Protein AF-A0A9E4E0C0-F1 (afdb_monomer)

Nearest PDB structures (foldseek):
  2ojh-assembly1_A  TM=7.662E-01  e=3.725E-06  Agrobacterium fabrum str. C58
  7mx5-assembly2_B  TM=8.226E-01  e=1.098E-05  Acinetobacter baumannii
  4hxg-assembly1_F  TM=8.098E-01  e=1.109E-02  Pyrococcus horikoshii OT3
  3dr2-assembly1_A  TM=6.577E-01  e=1.619E-02  Xanthomonas campestris pv. campestris
  2jid-assembly1_A  TM=6.252E-01  e=3.096E-02  Homo sapiens

pLDDT: mean 75.53, std 19.96, range [30.36, 97.62]

Radius of gyration: 28.24 Å; Cα contacts (8 Å, |Δi|>4): 334; chains: 1; bounding box: 49×89×44 Å

Sequence (198 aa):
ISGDHFNDRHPAWSPDGRRIAFVHARALGQPSIYTMNVNGENRVRLSDCHADARPTWSPDSSAIVYSDQTKDGGTRDLFVVDIETFLAAQEAPPTKPEPEPEPEPKPEPEPEPEPDPPQQPEPDPDPHQTPDEEDKKAGDGDPPQAPSADPPGIQEGIQRLTTSAQFDIHPDWSPDGSKLVFTKESAPLDAAVYVLDL

Structure (mmCIF, N/CA/C/O backbone):
data_AF-A0A9E4E0C0-F1
#
_entry.id   AF-A0A9E4E0C0-F1
#
loop_
_atom_site.group_PDB
_atom_site.id
_atom_site.type_symbol
_atom_site.label_atom_id
_atom_site.label_alt_id
_atom_site.label_comp_id
_atom_site.label_asym_id
_atom_site.label_entity_id
_atom_site.label_seq_id
_atom_site.pdbx_PDB_ins_code
_atom_site.Cartn_x
_atom_site.Cartn_y
_atom_site.Cartn_z
_atom_site.occupancy
_atom_site.B_iso_or_equiv
_atom_site.auth_seq_id
_atom_site.auth_comp_id
_atom_site.auth_asym_id
_atom_site.auth_atom_id
_atom_site.pdbx_PDB_model_num
ATOM 1 N N . ILE A 1 1 ? -28.611 9.587 -18.695 1.00 41.53 1 ILE A N 1
ATOM 2 C CA . ILE A 1 1 ? -27.296 8.967 -18.422 1.00 41.53 1 ILE A CA 1
ATOM 3 C C . ILE A 1 1 ? -26.253 10.022 -18.784 1.00 41.53 1 ILE A C 1
ATOM 5 O O . ILE A 1 1 ? -25.853 10.099 -19.935 1.00 41.53 1 ILE A O 1
ATOM 9 N N . SER A 1 2 ? -25.959 10.944 -17.865 1.00 43.44 2 SER A N 1
ATOM 10 C CA . SER A 1 2 ? -24.810 11.863 -17.945 1.00 43.44 2 SER A CA 1
ATOM 11 C C . SER A 1 2 ? -23.611 11.080 -17.398 1.00 43.44 2 SER A C 1
ATOM 13 O O . SER A 1 2 ? -23.745 10.435 -16.367 1.00 43.44 2 SER A O 1
ATOM 15 N N . GLY A 1 3 ? -22.487 10.928 -18.088 1.00 41.19 3 GLY A N 1
ATOM 16 C CA . GLY A 1 3 ? -21.662 11.982 -18.678 1.00 41.19 3 GLY A CA 1
ATOM 17 C C . GLY A 1 3 ? -20.302 12.051 -17.964 1.00 41.19 3 GLY A C 1
ATOM 18 O O . GLY A 1 3 ? -19.315 12.432 -18.581 1.00 41.19 3 GLY A O 1
ATOM 19 N N . ASP A 1 4 ? -20.233 11.551 -16.725 1.00 49.75 4 ASP A N 1
ATOM 20 C CA . ASP A 1 4 ? -19.013 11.494 -15.923 1.00 49.75 4 ASP A CA 1
ATOM 21 C C . ASP A 1 4 ? -18.563 10.032 -15.817 1.00 49.75 4 ASP A C 1
ATOM 23 O O . ASP A 1 4 ? -19.097 9.244 -15.034 1.00 49.75 4 ASP A O 1
ATOM 27 N N . HIS A 1 5 ? -17.620 9.619 -16.665 1.00 52.50 5 HIS A N 1
ATOM 28 C CA . HIS A 1 5 ? -17.066 8.266 -16.615 1.00 52.50 5 HIS A CA 1
ATOM 29 C C . HIS A 1 5 ? -16.105 8.148 -15.424 1.00 52.50 5 HIS A C 1
ATOM 31 O O . HIS A 1 5 ? -14.905 8.389 -15.554 1.00 52.50 5 HIS A O 1
ATOM 37 N N . PHE A 1 6 ? -16.631 7.796 -14.252 1.00 59.22 6 PHE A N 1
ATOM 38 C CA . PHE A 1 6 ? -15.806 7.303 -13.151 1.00 59.22 6 PHE A CA 1
ATOM 39 C C . PHE A 1 6 ? -15.273 5.918 -13.520 1.00 59.22 6 PHE A C 1
ATOM 41 O O . PHE A 1 6 ? -16.042 5.033 -13.897 1.00 59.22 6 PHE A O 1
ATOM 48 N N . ASN A 1 7 ? -13.955 5.743 -13.448 1.00 68.50 7 ASN A N 1
ATOM 49 C CA . ASN A 1 7 ? -13.301 4.475 -13.749 1.00 68.50 7 ASN A CA 1
ATOM 50 C C . ASN A 1 7 ? -12.761 3.864 -12.454 1.00 68.50 7 ASN A C 1
ATOM 52 O O . ASN A 1 7 ? -11.560 3.927 -12.174 1.00 68.50 7 ASN A O 1
ATOM 56 N N . ASP A 1 8 ? -13.683 3.317 -11.661 1.00 78.25 8 ASP A N 1
ATOM 57 C CA . ASP A 1 8 ? -13.369 2.588 -10.436 1.00 78.25 8 ASP A CA 1
ATOM 58 C C . ASP A 1 8 ? -12.873 1.185 -10.789 1.00 78.25 8 ASP A C 1
ATOM 60 O O . ASP A 1 8 ? -13.556 0.412 -11.465 1.00 78.25 8 ASP A O 1
ATOM 64 N N . ARG A 1 9 ? -11.649 0.861 -10.372 1.00 84.31 9 ARG A N 1
ATOM 65 C CA . ARG A 1 9 ? -10.949 -0.363 -10.782 1.00 84.31 9 ARG A CA 1
ATOM 66 C C . ARG A 1 9 ? -10.291 -1.048 -9.593 1.00 84.31 9 ARG A C 1
ATOM 68 O O . ARG A 1 9 ? -10.000 -0.428 -8.577 1.00 84.31 9 ARG A O 1
ATOM 75 N N . HIS A 1 10 ? -10.021 -2.341 -9.767 1.00 87.12 10 HIS A N 1
ATOM 76 C CA . HIS A 1 10 ? -9.250 -3.165 -8.830 1.00 87.12 10 HIS A CA 1
ATOM 77 C C . HIS A 1 10 ? -9.742 -3.116 -7.369 1.00 87.12 10 HIS A C 1
ATOM 79 O O . HIS A 1 10 ? -8.939 -2.833 -6.482 1.00 87.12 10 HIS A O 1
ATOM 85 N N . PRO A 1 11 ? -11.036 -3.380 -7.099 1.00 90.94 11 PRO A N 1
ATOM 86 C CA . PRO A 1 11 ? -11.509 -3.462 -5.726 1.00 90.94 11 PRO A CA 1
ATOM 87 C C . PRO A 1 11 ? -10.874 -4.656 -4.997 1.00 90.94 11 PRO A C 1
ATOM 89 O O . PRO A 1 11 ? -10.757 -5.744 -5.565 1.00 90.94 11 PRO A O 1
ATOM 92 N N . ALA A 1 12 ? -10.520 -4.457 -3.732 1.00 92.06 12 ALA A N 1
ATOM 93 C CA . ALA A 1 12 ? -9.979 -5.470 -2.836 1.00 92.06 12 ALA A CA 1
ATOM 94 C C . ALA A 1 12 ? -10.634 -5.359 -1.452 1.00 92.06 12 ALA A C 1
ATOM 96 O O . ALA A 1 12 ? -10.663 -4.281 -0.852 1.00 92.06 12 ALA A O 1
ATOM 97 N N . TRP A 1 13 ? -11.157 -6.476 -0.947 1.00 95.81 13 TRP A N 1
ATOM 98 C CA . TRP A 1 13 ? -11.696 -6.574 0.411 1.00 95.81 13 TRP A CA 1
ATOM 99 C C . TRP A 1 13 ? -10.562 -6.620 1.430 1.00 95.81 13 TRP A C 1
ATOM 101 O O . TRP A 1 13 ? -9.566 -7.307 1.197 1.00 95.81 13 TRP A O 1
ATOM 111 N N . SER A 1 14 ? -10.743 -5.951 2.568 1.00 97.00 14 SER A N 1
ATOM 112 C CA . SER A 1 14 ? -9.919 -6.226 3.742 1.00 97.00 14 SER A CA 1
ATOM 113 C C . SER A 1 14 ? -10.175 -7.660 4.237 1.00 97.00 14 SER A C 1
ATOM 115 O O . SER A 1 14 ? -11.314 -8.136 4.144 1.00 97.00 14 SER A O 1
A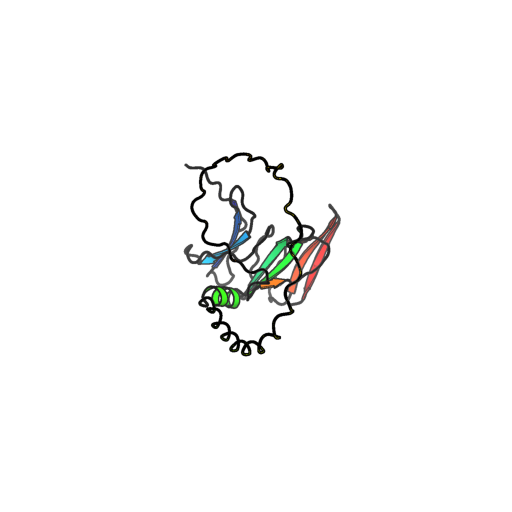TOM 117 N N . PRO A 1 15 ? -9.161 -8.374 4.759 1.00 97.62 15 PRO A N 1
ATOM 118 C CA . PRO A 1 15 ? -9.337 -9.735 5.276 1.00 97.62 15 PRO A CA 1
ATOM 119 C C . PRO A 1 15 ? -10.398 -9.867 6.378 1.00 97.62 15 PRO A C 1
ATOM 121 O O . PRO A 1 15 ? -11.084 -10.884 6.452 1.00 97.62 15 PRO A O 1
ATOM 124 N N . ASP A 1 16 ? -10.581 -8.830 7.197 1.00 97.31 16 ASP A N 1
ATOM 125 C CA . ASP A 1 16 ? -11.631 -8.754 8.218 1.00 97.31 16 ASP A CA 1
ATOM 126 C C . ASP A 1 16 ? -13.045 -8.497 7.654 1.00 97.31 16 ASP A C 1
ATOM 128 O O . ASP A 1 16 ? -14.031 -8.542 8.393 1.00 97.31 16 ASP A O 1
ATOM 132 N N . GLY A 1 17 ? -13.163 -8.223 6.351 1.00 97.00 17 GLY A N 1
ATOM 133 C CA . GLY A 1 17 ? -14.423 -7.963 5.665 1.00 97.00 17 GLY A CA 1
ATOM 134 C C . GLY A 1 17 ? -15.107 -6.659 6.074 1.00 97.00 17 GLY A C 1
ATOM 135 O O . GLY A 1 17 ? -16.326 -6.567 5.943 1.00 97.00 17 GLY A O 1
ATOM 136 N N . ARG A 1 18 ? -14.376 -5.664 6.598 1.00 96.56 18 ARG A N 1
ATOM 137 C CA . ARG A 1 18 ? -14.936 -4.378 7.065 1.00 96.56 18 ARG A CA 1
ATOM 138 C C . ARG A 1 18 ? -14.702 -3.206 6.118 1.00 96.56 18 ARG A C 1
ATOM 140 O O . ARG A 1 18 ? -15.421 -2.204 6.217 1.00 96.56 18 ARG A O 1
ATOM 147 N N . ARG A 1 19 ? -13.760 -3.316 5.184 1.00 96.38 19 ARG A N 1
ATOM 148 C CA . ARG A 1 19 ? -13.408 -2.247 4.246 1.00 96.38 19 ARG A CA 1
ATOM 149 C C . ARG A 1 19 ? -13.154 -2.771 2.838 1.00 96.38 19 ARG A C 1
ATOM 151 O O . ARG A 1 19 ? -12.914 -3.956 2.611 1.00 96.38 19 ARG A O 1
ATOM 158 N N . ILE A 1 20 ? -13.215 -1.849 1.884 1.00 94.94 20 ILE A N 1
ATOM 159 C CA . ILE A 1 20 ? -12.884 -2.073 0.479 1.00 94.94 20 ILE A CA 1
ATOM 160 C C . ILE A 1 20 ? -11.866 -1.017 0.067 1.00 94.94 20 ILE A C 1
ATOM 162 O O . ILE A 1 20 ? -12.135 0.175 0.202 1.00 94.94 20 ILE A O 1
ATOM 166 N N . ALA A 1 21 ? -10.734 -1.459 -0.472 1.00 92.94 21 ALA A N 1
ATOM 167 C CA . ALA A 1 21 ? -9.767 -0.611 -1.156 1.00 92.94 21 ALA A CA 1
ATOM 168 C C . ALA A 1 21 ? -10.014 -0.663 -2.664 1.00 92.94 21 ALA A C 1
ATOM 170 O O . ALA A 1 21 ? -10.383 -1.712 -3.188 1.00 92.94 21 ALA A O 1
ATOM 171 N N . PHE A 1 22 ? -9.831 0.445 -3.372 1.00 89.94 22 PHE A N 1
ATOM 172 C CA . PHE A 1 22 ? -10.027 0.502 -4.819 1.00 89.94 22 PHE A CA 1
ATOM 173 C C . PHE A 1 22 ? -9.260 1.669 -5.439 1.00 89.94 22 PHE A C 1
ATOM 175 O O . PHE A 1 22 ? -8.896 2.630 -4.764 1.00 89.94 22 PHE A O 1
ATOM 182 N N . VAL A 1 23 ? -9.039 1.592 -6.748 1.00 88.19 23 VAL A N 1
ATOM 183 C CA . VAL A 1 23 ? -8.517 2.707 -7.539 1.00 88.19 23 VAL A CA 1
ATOM 184 C C . VAL A 1 23 ? -9.698 3.531 -8.031 1.00 88.19 23 VAL A C 1
ATOM 186 O O . VAL A 1 23 ? -10.559 2.998 -8.729 1.00 88.19 23 VAL A O 1
ATOM 189 N N . HIS A 1 24 ? -9.722 4.823 -7.714 1.00 85.19 24 HIS A N 1
ATOM 190 C CA . HIS A 1 24 ? -10.688 5.773 -8.264 1.00 85.19 24 HIS A CA 1
ATOM 191 C C . HIS A 1 24 ? -10.000 6.664 -9.294 1.00 85.19 24 HIS A C 1
ATOM 193 O O . HIS A 1 24 ? -8.978 7.281 -8.992 1.00 85.19 24 HIS A O 1
ATOM 199 N N . ALA A 1 25 ? -10.585 6.784 -10.484 1.00 77.81 25 ALA A N 1
ATOM 200 C CA . ALA A 1 25 ? -10.137 7.729 -11.500 1.00 77.81 25 ALA A CA 1
ATOM 201 C C . ALA A 1 25 ? -11.311 8.573 -12.009 1.00 77.81 25 ALA A C 1
ATOM 203 O O . ALA A 1 25 ? -12.358 8.047 -12.399 1.00 77.81 25 ALA A O 1
ATOM 204 N N . ARG A 1 26 ? -11.117 9.895 -12.020 1.00 71.25 26 ARG A N 1
ATOM 205 C CA . ARG A 1 26 ? -12.027 10.853 -12.667 1.00 71.25 26 ARG A CA 1
ATOM 206 C C . ARG A 1 26 ? -11.621 11.026 -14.131 1.00 71.25 26 ARG A C 1
ATOM 208 O O . ARG A 1 26 ? -10.452 10.864 -14.455 1.00 71.25 26 ARG A O 1
ATOM 215 N N . ALA A 1 27 ? -12.556 11.426 -14.994 1.00 63.88 27 ALA A N 1
ATOM 216 C CA . ALA A 1 27 ? -12.335 11.535 -16.443 1.00 63.88 27 ALA A CA 1
ATOM 217 C C . ALA A 1 27 ? -11.100 12.371 -16.857 1.00 63.88 27 ALA A C 1
ATOM 219 O O . ALA A 1 27 ? -10.491 12.080 -17.880 1.00 63.88 27 ALA A O 1
ATOM 220 N N . LEU A 1 28 ? -10.722 13.377 -16.060 1.00 66.88 28 LEU A N 1
ATOM 221 C CA . LEU A 1 28 ? -9.527 14.215 -16.256 1.00 66.88 28 LEU A CA 1
ATOM 222 C C . LEU A 1 28 ? -8.607 14.231 -15.018 1.00 66.88 28 LEU A C 1
ATOM 224 O O . LEU A 1 28 ? -7.744 15.095 -14.898 1.00 66.88 28 LEU A O 1
ATOM 228 N N . GLY A 1 29 ? -8.827 13.320 -14.063 1.00 69.31 29 GLY A N 1
ATOM 229 C CA . GLY A 1 29 ? -8.092 13.270 -12.798 1.00 69.31 29 GLY A CA 1
ATOM 230 C C . GLY A 1 29 ? -7.071 12.139 -12.763 1.00 69.31 29 GLY A C 1
ATOM 231 O O . GLY A 1 29 ? -7.259 11.100 -13.396 1.00 69.31 29 GLY A O 1
ATOM 232 N N . GLN A 1 30 ? -6.012 12.326 -11.978 1.00 77.31 30 GLN A N 1
ATOM 233 C CA . GLN A 1 30 ? -5.043 11.265 -11.720 1.00 77.31 30 GLN A CA 1
ATOM 234 C C . GLN A 1 30 ? -5.711 10.137 -10.913 1.00 77.31 30 GLN A C 1
ATOM 236 O O . GLN A 1 30 ? -6.501 10.430 -10.007 1.00 77.31 30 GLN A O 1
ATOM 241 N N . PRO A 1 31 ? -5.450 8.858 -11.240 1.00 81.06 31 PRO A N 1
ATOM 242 C CA . PRO A 1 31 ? -5.948 7.749 -10.443 1.00 81.06 31 PRO A CA 1
ATOM 243 C C . PRO A 1 31 ? -5.331 7.803 -9.044 1.00 81.06 31 PRO A C 1
ATOM 245 O O . PRO A 1 31 ? -4.153 8.113 -8.891 1.00 81.06 31 PRO A O 1
ATOM 248 N N . SER A 1 32 ? -6.121 7.500 -8.019 1.00 86.88 32 SER A N 1
ATOM 249 C CA . SER A 1 32 ? -5.641 7.431 -6.636 1.00 86.88 32 SER A CA 1
ATOM 250 C C . SER A 1 32 ? -6.261 6.252 -5.903 1.00 86.88 32 SER A C 1
ATOM 252 O O . SER A 1 32 ? -7.341 5.777 -6.273 1.00 86.88 32 SER A O 1
ATOM 254 N N . ILE A 1 33 ? -5.585 5.791 -4.853 1.00 88.88 33 ILE A N 1
ATOM 255 C CA . ILE A 1 33 ? -6.109 4.759 -3.965 1.00 88.88 33 ILE A CA 1
ATOM 256 C C . ILE A 1 33 ? -7.150 5.380 -3.043 1.00 88.88 33 ILE A C 1
ATOM 258 O O . ILE A 1 33 ? -6.949 6.452 -2.471 1.00 88.88 33 ILE A O 1
ATOM 262 N N . TYR A 1 34 ? -8.273 4.691 -2.903 1.00 90.38 34 TYR A N 1
ATOM 263 C CA . TYR A 1 34 ? -9.325 5.005 -1.953 1.00 90.38 34 TYR A CA 1
ATOM 264 C C . TYR A 1 34 ? -9.629 3.788 -1.089 1.00 90.38 34 TYR A C 1
ATOM 266 O O . TYR A 1 34 ? -9.447 2.645 -1.512 1.00 90.38 34 TYR A O 1
ATOM 274 N N . THR A 1 35 ? -10.154 4.050 0.103 1.00 92.75 35 THR A N 1
ATOM 275 C CA . THR A 1 35 ? -10.788 3.046 0.959 1.00 92.75 35 THR A CA 1
ATOM 276 C C . THR A 1 35 ? -12.171 3.514 1.384 1.00 92.75 35 THR A C 1
ATOM 278 O O . THR A 1 35 ? -12.433 4.715 1.437 1.00 92.75 35 THR A O 1
ATOM 281 N N . MET A 1 36 ? -13.070 2.577 1.661 1.00 91.62 36 MET A N 1
ATOM 282 C CA . MET A 1 36 ? -14.402 2.842 2.205 1.00 91.62 36 MET A CA 1
ATOM 283 C C . MET A 1 36 ? -14.875 1.674 3.069 1.00 91.62 36 MET A C 1
ATOM 285 O O . MET A 1 36 ? -14.351 0.563 2.970 1.00 91.62 36 MET A O 1
ATOM 289 N N . ASN A 1 37 ? -15.891 1.909 3.893 1.00 93.44 37 ASN A N 1
ATOM 290 C CA . ASN A 1 37 ? -16.599 0.843 4.595 1.00 93.44 37 ASN A CA 1
ATOM 291 C C . ASN A 1 37 ? -17.350 -0.053 3.595 1.00 93.44 37 ASN A C 1
ATOM 293 O O . ASN A 1 37 ? -17.758 0.394 2.522 1.00 93.44 37 ASN A O 1
ATOM 297 N N . VAL A 1 38 ? -17.631 -1.304 3.968 1.00 93.31 38 VAL A N 1
ATOM 298 C CA . VAL A 1 38 ? -18.385 -2.245 3.105 1.00 93.31 38 VAL A CA 1
ATOM 299 C C . VAL A 1 38 ? -19.792 -1.787 2.732 1.00 93.31 38 VAL A C 1
ATOM 301 O O . VAL A 1 38 ? -20.347 -2.242 1.737 1.00 93.31 38 VAL A O 1
ATOM 304 N N . ASN A 1 39 ? -20.382 -0.899 3.532 1.00 90.00 39 ASN A N 1
ATOM 305 C CA . ASN A 1 39 ? -21.689 -0.304 3.265 1.00 90.00 39 ASN A CA 1
ATOM 306 C C . ASN A 1 39 ? -21.617 0.881 2.276 1.00 90.00 39 ASN A C 1
ATOM 308 O O . ASN A 1 39 ? -22.652 1.454 1.949 1.00 90.00 39 ASN A O 1
ATOM 312 N N . GLY A 1 40 ? -20.419 1.235 1.796 1.00 86.75 40 GLY A N 1
ATOM 313 C CA . GLY A 1 40 ? -20.168 2.344 0.874 1.00 86.75 40 GLY A CA 1
ATOM 314 C C . GLY A 1 40 ? -19.924 3.698 1.549 1.00 86.75 40 GLY A C 1
ATOM 315 O O . GLY A 1 40 ? -19.679 4.685 0.858 1.00 86.75 40 GLY A O 1
ATOM 316 N N . GLU A 1 41 ? -19.979 3.769 2.879 1.00 88.75 41 GLU A N 1
ATOM 317 C CA . GLU A 1 41 ? -19.744 4.999 3.639 1.00 88.75 41 GLU A CA 1
ATOM 318 C C . GLU A 1 41 ? -18.252 5.218 3.935 1.00 88.75 41 GLU A C 1
ATOM 320 O O . GLU A 1 41 ? -17.418 4.333 3.738 1.00 88.75 41 GLU A O 1
ATOM 325 N N . ASN A 1 42 ? -17.911 6.406 4.445 1.00 87.56 42 ASN A N 1
ATOM 326 C CA . ASN A 1 42 ? -16.553 6.780 4.864 1.00 87.56 42 ASN A CA 1
ATOM 327 C C . ASN A 1 42 ? -15.498 6.543 3.778 1.00 87.56 42 ASN A C 1
ATOM 329 O O . ASN A 1 42 ? -14.442 5.958 4.021 1.00 87.56 42 ASN A O 1
ATOM 333 N N . ARG A 1 43 ? -15.803 6.989 2.559 1.00 90.62 43 ARG A N 1
ATOM 334 C CA . ARG A 1 43 ? -14.858 6.955 1.448 1.00 90.62 43 ARG A CA 1
ATOM 335 C C . ARG A 1 43 ? -13.757 7.997 1.660 1.00 90.62 43 ARG A C 1
ATOM 337 O O . ARG A 1 43 ? -14.040 9.192 1.672 1.00 90.62 43 ARG A O 1
ATOM 344 N N . VAL A 1 44 ? -12.509 7.547 1.733 1.00 89.81 44 VAL A N 1
ATOM 345 C CA . VAL A 1 44 ? -11.326 8.386 1.978 1.00 89.81 44 VAL A CA 1
ATOM 346 C C . VAL A 1 44 ? -10.250 8.103 0.927 1.00 89.81 44 VAL A C 1
ATOM 348 O O . VAL A 1 44 ? -10.094 6.962 0.490 1.00 89.81 44 VAL A O 1
ATOM 351 N N . ARG A 1 45 ? -9.542 9.151 0.487 1.00 89.31 45 ARG A N 1
ATOM 352 C CA . ARG A 1 45 ? -8.389 9.065 -0.426 1.00 89.31 45 ARG A CA 1
ATOM 353 C C . ARG A 1 45 ? -7.131 8.740 0.383 1.00 89.31 45 ARG A C 1
ATOM 355 O O . ARG A 1 45 ? -6.907 9.388 1.395 1.00 89.31 45 ARG A O 1
ATOM 362 N N . LEU A 1 46 ? -6.346 7.765 -0.069 1.00 88.31 46 LEU A N 1
ATOM 363 C CA . LEU A 1 46 ? -5.134 7.274 0.601 1.00 88.31 46 LEU A CA 1
ATOM 364 C C . LEU A 1 46 ? -3.835 7.627 -0.139 1.00 88.31 46 LEU A C 1
ATOM 366 O O . LEU A 1 46 ? -2.757 7.383 0.382 1.00 88.31 46 LEU A O 1
ATOM 370 N N . SER A 1 47 ? -3.912 8.132 -1.373 1.00 83.50 47 SER A N 1
ATOM 371 C CA . SER A 1 47 ? -2.727 8.459 -2.173 1.00 83.50 47 SER A CA 1
ATOM 372 C C . SER A 1 47 ? -2.901 9.762 -2.944 1.00 83.50 47 SER A C 1
ATOM 374 O O . SER A 1 47 ? -4.014 10.100 -3.355 1.00 83.50 47 SER A O 1
ATOM 376 N N . ASP A 1 48 ? -1.792 10.463 -3.180 1.00 72.69 48 ASP A N 1
ATOM 377 C CA . ASP A 1 48 ? -1.792 11.791 -3.798 1.00 72.69 48 ASP A CA 1
ATOM 378 C C . ASP A 1 48 ? -1.532 11.772 -5.308 1.00 72.69 48 ASP A C 1
ATOM 380 O O . ASP A 1 48 ? -1.987 12.685 -6.004 1.00 72.69 48 ASP A O 1
ATOM 384 N N . CYS A 1 49 ? -0.849 10.748 -5.826 1.00 67.12 49 CYS A N 1
ATOM 385 C CA . CYS A 1 49 ? -0.339 10.712 -7.198 1.00 67.12 49 CYS A CA 1
ATOM 386 C C . CYS A 1 49 ? -0.846 9.461 -7.946 1.00 67.12 49 CYS A C 1
ATOM 388 O O . CYS A 1 49 ? -1.638 8.699 -7.393 1.00 67.12 49 CYS A O 1
ATOM 390 N N . HIS A 1 50 ? -0.439 9.299 -9.219 1.00 69.38 50 HIS A N 1
ATOM 391 C CA . HIS A 1 50 ? -0.802 8.232 -10.172 1.00 69.38 50 HIS A CA 1
ATOM 392 C C . HIS A 1 50 ? -0.648 6.789 -9.645 1.00 69.38 50 HIS A C 1
ATOM 394 O O . HIS A 1 50 ? 0.196 6.0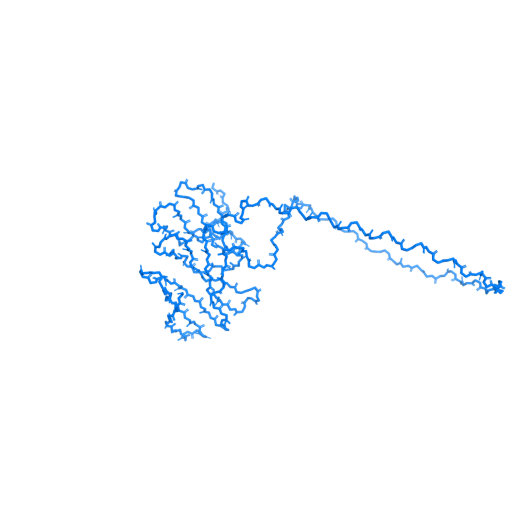08 -10.113 1.00 69.38 50 HIS A O 1
ATOM 400 N N . ALA A 1 51 ? -1.546 6.386 -8.755 1.00 62.16 51 ALA A N 1
ATOM 401 C CA . ALA A 1 51 ? -1.625 5.026 -8.275 1.00 62.16 51 ALA A CA 1
ATOM 402 C C . ALA A 1 51 ? -2.130 4.124 -9.406 1.00 62.16 51 ALA A C 1
ATOM 404 O O . ALA A 1 51 ? -3.257 4.258 -9.888 1.00 62.16 51 ALA A O 1
ATOM 405 N N . ASP A 1 52 ? -1.267 3.217 -9.852 1.00 63.62 52 ASP A N 1
ATOM 406 C CA . ASP A 1 52 ? -1.531 2.337 -11.001 1.00 63.62 52 ASP A CA 1
ATOM 407 C C . ASP A 1 52 ? -1.538 0.854 -10.609 1.00 63.62 52 ASP A C 1
ATOM 409 O O . ASP A 1 52 ? -1.835 -0.014 -11.427 1.00 63.62 52 ASP A O 1
ATOM 413 N N . ALA A 1 53 ? -1.255 0.536 -9.341 1.00 61.38 53 ALA A N 1
ATOM 414 C CA . ALA A 1 53 ? -1.302 -0.837 -8.857 1.00 61.38 53 ALA A CA 1
ATOM 415 C C . ALA A 1 53 ? -2.537 -1.119 -8.008 1.00 61.38 53 ALA A C 1
ATOM 417 O O . ALA A 1 53 ? -3.027 -0.288 -7.247 1.00 61.38 53 ALA A O 1
ATOM 418 N N . ARG A 1 54 ? -2.993 -2.364 -8.152 1.00 74.12 54 ARG A N 1
ATOM 419 C CA . ARG A 1 54 ? -3.977 -3.035 -7.308 1.00 74.12 54 ARG A CA 1
ATOM 420 C C . ARG A 1 54 ? -3.576 -2.842 -5.838 1.00 74.12 54 ARG A C 1
ATOM 422 O O . ARG A 1 54 ? -2.540 -3.387 -5.460 1.00 74.12 54 ARG A O 1
ATOM 429 N N . PRO A 1 55 ? -4.337 -2.083 -5.031 1.00 86.25 55 PRO A N 1
ATOM 430 C CA . PRO A 1 55 ? -4.072 -2.021 -3.605 1.00 86.25 55 PRO A CA 1
ATOM 431 C C . PRO A 1 55 ? -4.254 -3.419 -3.015 1.00 86.25 55 PRO A C 1
ATOM 433 O O . PRO A 1 55 ? -5.177 -4.149 -3.386 1.00 86.25 55 PRO A O 1
ATOM 436 N N . THR A 1 56 ? -3.364 -3.786 -2.108 1.00 93.81 56 THR A N 1
ATOM 437 C CA . THR A 1 56 ? -3.355 -5.097 -1.451 1.00 93.81 56 THR A CA 1
ATOM 438 C C . THR A 1 56 ? -3.290 -4.892 0.054 1.00 93.81 56 THR A C 1
ATOM 440 O O . THR A 1 56 ? -2.489 -4.110 0.571 1.00 93.81 56 THR A O 1
ATOM 443 N N . TRP A 1 57 ? -4.220 -5.548 0.739 1.00 97.25 57 TRP A N 1
ATOM 444 C CA . TRP A 1 57 ? -4.370 -5.471 2.181 1.00 97.25 57 TRP A CA 1
ATOM 445 C C . TRP A 1 57 ? -3.359 -6.375 2.870 1.00 97.25 57 TRP A C 1
ATOM 447 O O . TRP A 1 57 ? -3.138 -7.505 2.432 1.00 97.25 57 TRP A O 1
ATOM 457 N N . SER A 1 58 ? -2.812 -5.904 3.987 1.00 97.50 58 SER A N 1
ATOM 458 C CA . SER A 1 58 ? -2.078 -6.764 4.903 1.00 97.50 58 SER A CA 1
ATOM 459 C C . SER A 1 58 ? -3.007 -7.855 5.463 1.00 97.50 58 SER A C 1
ATOM 461 O O . SER A 1 58 ? -4.212 -7.618 5.616 1.00 97.50 58 SER A O 1
ATOM 463 N N . PRO A 1 59 ? -2.494 -9.058 5.789 1.00 97.62 59 PRO A N 1
ATOM 464 C CA . PRO A 1 59 ? -3.322 -10.171 6.269 1.00 97.62 59 PRO A CA 1
ATOM 465 C C . PRO A 1 59 ? -4.108 -9.878 7.554 1.00 97.62 59 PRO A C 1
ATOM 467 O O . PRO A 1 59 ? -5.167 -10.460 7.782 1.00 97.62 59 PRO A O 1
ATOM 470 N N . ASP A 1 60 ? -3.604 -8.970 8.387 1.00 97.50 60 ASP A N 1
ATOM 471 C CA . ASP A 1 60 ? -4.223 -8.509 9.632 1.00 97.50 60 ASP A CA 1
ATOM 472 C C . ASP A 1 60 ? -5.219 -7.348 9.434 1.00 97.50 60 ASP A C 1
ATOM 474 O O . ASP A 1 60 ? -5.837 -6.906 10.396 1.00 97.50 60 ASP A O 1
ATOM 478 N N . SER A 1 61 ? -5.434 -6.893 8.194 1.00 97.56 61 SER A N 1
ATOM 479 C CA . SER A 1 61 ? -6.322 -5.775 7.823 1.00 97.56 61 SER A CA 1
ATOM 480 C C . SER A 1 61 ? -5.908 -4.390 8.339 1.00 97.56 61 SER A C 1
ATOM 482 O O . SER A 1 61 ? -6.695 -3.450 8.214 1.00 97.56 61 SER A O 1
ATOM 484 N N . SER A 1 62 ? -4.702 -4.236 8.892 1.00 96.75 62 SER A N 1
ATOM 485 C CA . SER A 1 62 ? -4.230 -2.961 9.451 1.00 96.75 62 SER A CA 1
ATOM 486 C C . SER A 1 62 ? -3.676 -2.006 8.392 1.00 96.75 62 SER A C 1
ATOM 488 O O . SER A 1 62 ? -3.764 -0.791 8.560 1.00 96.75 62 SER A O 1
ATOM 490 N N . ALA A 1 63 ? -3.166 -2.530 7.275 1.00 96.94 63 ALA A N 1
ATOM 491 C CA . ALA A 1 63 ? -2.441 -1.749 6.288 1.00 96.94 63 ALA A CA 1
ATOM 492 C C . ALA A 1 63 ? -2.816 -2.078 4.837 1.00 96.94 63 ALA A C 1
ATOM 494 O O . ALA A 1 63 ? -3.330 -3.151 4.511 1.00 96.94 63 ALA A O 1
ATOM 495 N N . ILE A 1 64 ? -2.517 -1.142 3.937 1.00 95.38 64 ILE A N 1
ATOM 496 C CA . ILE A 1 64 ? -2.584 -1.338 2.486 1.00 95.38 64 ILE A CA 1
ATOM 497 C C . ILE A 1 64 ? -1.224 -1.005 1.890 1.00 95.38 64 ILE A C 1
ATOM 499 O O . ILE A 1 64 ? -0.682 0.061 2.165 1.00 95.38 64 ILE A O 1
ATOM 503 N N . VAL A 1 65 ? -0.710 -1.874 1.020 1.00 94.75 65 VAL A N 1
ATOM 504 C CA . VAL A 1 65 ? 0.448 -1.565 0.175 1.00 94.75 65 VAL A CA 1
ATOM 505 C C . VAL A 1 65 ? -0.010 -1.257 -1.251 1.00 94.75 65 VAL A C 1
ATOM 507 O O . VAL A 1 65 ? -0.963 -1.848 -1.768 1.00 94.75 65 VAL A O 1
ATOM 510 N N . TYR A 1 66 ? 0.641 -0.292 -1.887 1.00 92.00 66 TYR A N 1
ATOM 511 C CA . TYR A 1 66 ? 0.357 0.132 -3.254 1.00 92.00 66 TYR A CA 1
ATOM 512 C C . TYR A 1 66 ? 1.616 0.704 -3.908 1.00 92.00 66 TYR A C 1
ATOM 514 O O . TYR A 1 66 ? 2.566 1.074 -3.225 1.00 92.00 66 TYR A O 1
ATOM 522 N N . SER A 1 67 ? 1.630 0.777 -5.240 1.00 90.25 67 SER A N 1
ATOM 523 C CA . SER A 1 67 ? 2.656 1.534 -5.964 1.00 90.25 67 SER A CA 1
ATOM 524 C C . SER A 1 67 ? 2.107 2.893 -6.369 1.00 90.25 67 SER A C 1
ATOM 526 O O . SER A 1 67 ? 1.034 2.953 -6.985 1.00 90.25 67 SER A O 1
ATOM 528 N N . ASP A 1 68 ? 2.868 3.948 -6.122 1.00 87.50 68 ASP A N 1
ATOM 529 C CA . ASP A 1 68 ? 2.535 5.300 -6.557 1.00 87.50 68 ASP A CA 1
ATOM 530 C C . ASP A 1 68 ? 3.698 5.924 -7.332 1.00 87.50 68 ASP A C 1
ATOM 532 O O . ASP A 1 68 ? 4.864 5.569 -7.143 1.00 87.50 68 ASP A O 1
ATOM 536 N N . GLN A 1 69 ? 3.372 6.829 -8.248 1.00 84.56 69 GLN A N 1
ATOM 537 C CA . GLN A 1 69 ? 4.371 7.607 -8.960 1.00 84.56 69 GLN A CA 1
ATOM 538 C C . GLN A 1 69 ? 4.974 8.648 -8.015 1.00 84.56 69 GLN A C 1
ATOM 540 O O . GLN A 1 69 ? 4.265 9.336 -7.276 1.00 84.56 69 GLN A O 1
ATOM 545 N N . THR A 1 70 ? 6.292 8.800 -8.062 1.00 74.69 70 THR A N 1
ATOM 546 C CA . THR A 1 70 ? 6.969 9.865 -7.324 1.00 74.69 70 THR A CA 1
ATOM 547 C C . THR A 1 70 ? 6.566 11.245 -7.843 1.00 74.69 70 THR A C 1
ATOM 549 O O . THR A 1 70 ? 6.168 11.413 -8.996 1.00 74.69 70 THR A O 1
ATOM 552 N N . LYS A 1 71 ? 6.677 12.273 -6.990 1.00 71.81 71 LYS A N 1
ATOM 553 C CA . LYS A 1 71 ? 6.261 13.650 -7.327 1.00 71.81 71 LYS A CA 1
ATOM 554 C C . LYS A 1 71 ? 7.011 14.249 -8.525 1.00 71.81 71 LYS A C 1
ATOM 556 O O . LYS A 1 71 ? 6.479 15.130 -9.188 1.00 71.81 71 LYS A O 1
ATOM 561 N N . ASP A 1 72 ? 8.224 13.783 -8.803 1.00 74.12 72 ASP A N 1
ATOM 562 C CA . ASP A 1 72 ? 9.029 14.167 -9.968 1.00 74.12 72 ASP A CA 1
ATOM 563 C C . ASP A 1 72 ? 8.667 13.385 -11.247 1.00 74.12 72 ASP A C 1
ATOM 565 O O . ASP A 1 72 ? 9.218 13.653 -12.312 1.00 74.12 72 ASP A O 1
ATOM 569 N N . GLY A 1 73 ? 7.717 12.446 -11.170 1.00 70.44 73 GLY A N 1
ATOM 570 C CA . GLY A 1 73 ? 7.120 11.753 -12.313 1.00 70.44 73 GLY A CA 1
ATOM 571 C C . GLY A 1 73 ? 7.994 10.671 -12.954 1.00 70.44 73 GLY A C 1
ATOM 572 O O . GLY A 1 73 ? 7.531 9.982 -13.864 1.00 70.44 73 GLY A O 1
ATOM 573 N N . GLY A 1 74 ? 9.239 10.513 -12.501 1.00 76.00 74 GLY A N 1
ATOM 574 C CA . GLY A 1 74 ? 10.242 9.668 -13.150 1.00 76.00 74 GLY A CA 1
ATOM 575 C C . GLY A 1 74 ? 10.216 8.194 -12.749 1.00 76.00 74 GLY A C 1
ATOM 576 O O . GLY A 1 74 ? 10.699 7.364 -13.516 1.00 76.00 74 GLY A O 1
ATOM 577 N N . THR A 1 75 ? 9.670 7.856 -11.577 1.00 83.81 75 THR A N 1
ATOM 578 C CA . THR A 1 75 ? 9.752 6.502 -11.007 1.00 83.81 75 THR A CA 1
ATOM 579 C C . THR A 1 75 ? 8.434 6.077 -10.362 1.00 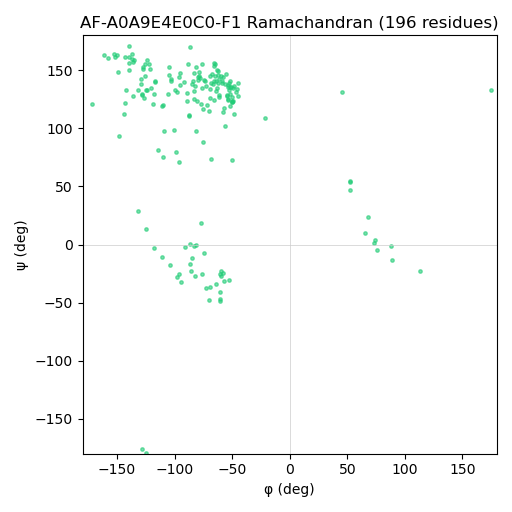83.81 75 THR A C 1
ATOM 581 O O . THR A 1 75 ? 7.496 6.872 -10.220 1.00 83.81 75 THR A O 1
ATOM 584 N N . ARG A 1 76 ? 8.341 4.796 -9.985 1.00 87.81 76 ARG A N 1
ATOM 585 C CA . ARG A 1 76 ? 7.262 4.284 -9.133 1.00 87.81 76 ARG A CA 1
ATOM 586 C C . ARG A 1 76 ? 7.859 3.591 -7.934 1.00 87.81 76 ARG A C 1
ATOM 588 O O . ARG A 1 76 ? 8.733 2.748 -8.093 1.00 87.81 7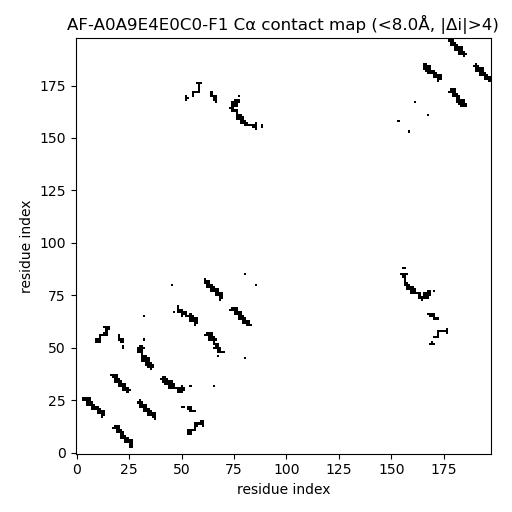6 ARG A O 1
ATOM 595 N N . ASP A 1 77 ? 7.323 3.910 -6.770 1.00 89.62 77 ASP A N 1
ATOM 596 C CA . ASP A 1 77 ? 7.743 3.304 -5.522 1.00 89.62 77 ASP A CA 1
ATOM 597 C C . ASP A 1 77 ? 6.576 2.676 -4.790 1.00 89.62 77 ASP A C 1
ATOM 599 O O . ASP A 1 77 ? 5.411 3.025 -5.002 1.00 89.62 77 ASP A O 1
ATOM 603 N N . LEU A 1 78 ? 6.915 1.751 -3.901 1.00 91.25 78 LEU A N 1
ATOM 604 C CA . LEU A 1 78 ? 5.966 1.139 -3.000 1.00 91.25 78 LEU A CA 1
ATOM 605 C C . LEU A 1 78 ? 5.733 2.041 -1.797 1.00 91.25 78 LEU A C 1
ATOM 607 O O . LEU A 1 78 ? 6.669 2.563 -1.187 1.00 91.25 78 LEU A O 1
ATOM 611 N N . PHE A 1 79 ? 4.469 2.160 -1.434 1.00 91.69 79 PHE A N 1
ATOM 612 C CA . PHE A 1 79 ? 4.003 2.842 -0.245 1.00 91.69 79 PHE A CA 1
ATOM 613 C C . PHE A 1 79 ? 3.137 1.883 0.553 1.00 91.69 79 PHE A C 1
ATOM 615 O O . PHE A 1 79 ? 2.407 1.071 -0.017 1.00 91.69 79 PHE A O 1
ATOM 622 N N . VAL A 1 80 ? 3.212 2.001 1.870 1.00 93.75 80 VAL A N 1
ATOM 623 C CA . VAL A 1 80 ? 2.288 1.361 2.797 1.00 93.75 80 VAL A CA 1
ATOM 624 C C . VAL A 1 80 ? 1.539 2.439 3.558 1.00 93.75 80 VAL A C 1
ATOM 626 O O . VAL A 1 80 ? 2.124 3.454 3.925 1.00 93.75 80 VAL A O 1
ATOM 629 N N . VAL A 1 81 ? 0.246 2.230 3.768 1.00 93.81 81 VAL A N 1
ATOM 630 C CA . VAL A 1 81 ? -0.575 3.066 4.638 1.00 93.81 81 VAL A CA 1
ATOM 631 C C . VAL A 1 81 ? -1.127 2.224 5.777 1.00 93.81 81 VAL A C 1
ATOM 633 O O . VAL A 1 81 ? -1.831 1.247 5.528 1.00 93.81 81 VAL A O 1
ATOM 636 N N . ASP A 1 82 ? -0.800 2.605 7.007 1.00 95.56 82 ASP A N 1
ATOM 637 C CA . ASP A 1 82 ? -1.455 2.134 8.223 1.00 95.56 82 ASP A CA 1
ATOM 638 C C . ASP A 1 82 ? -2.815 2.825 8.344 1.00 95.56 82 ASP A C 1
ATOM 640 O O . ASP A 1 82 ? -2.911 4.052 8.418 1.00 95.56 82 ASP A O 1
ATOM 644 N N . ILE A 1 83 ? -3.886 2.038 8.304 1.00 94.12 83 ILE A N 1
ATOM 645 C CA . ILE A 1 83 ? -5.245 2.555 8.158 1.00 94.12 83 ILE A CA 1
ATOM 646 C C . ILE A 1 83 ? -5.728 3.239 9.430 1.00 94.12 83 ILE A C 1
ATOM 648 O O . ILE A 1 83 ? -6.433 4.243 9.341 1.00 94.12 83 ILE A O 1
ATOM 652 N N . GLU A 1 84 ? -5.379 2.724 10.606 1.00 92.06 84 GLU A N 1
ATOM 653 C CA . GLU A 1 84 ? -5.828 3.323 11.863 1.00 92.06 84 GLU A CA 1
ATOM 654 C C . GLU A 1 84 ? -5.151 4.671 12.097 1.00 92.06 84 GLU A C 1
ATOM 656 O O . GLU A 1 84 ? -5.835 5.663 12.351 1.00 92.06 84 GLU A O 1
ATOM 661 N N . THR A 1 85 ? -3.830 4.725 11.926 1.00 92.00 85 THR A N 1
ATOM 662 C CA . THR A 1 85 ? -3.033 5.949 12.054 1.00 92.00 85 THR A CA 1
ATOM 663 C C . THR A 1 85 ? -3.490 6.994 11.046 1.00 92.00 85 THR A C 1
ATOM 665 O O . THR A 1 85 ? -3.737 8.142 11.412 1.00 92.00 85 THR A O 1
ATOM 668 N N . PHE A 1 86 ? -3.675 6.585 9.789 1.00 91.25 86 PHE A N 1
ATOM 669 C CA . PHE A 1 86 ? -4.113 7.484 8.730 1.00 91.25 86 PHE A CA 1
ATOM 670 C C . PHE A 1 86 ? -5.483 8.098 9.019 1.00 91.25 86 PHE A C 1
ATOM 672 O O . PHE A 1 86 ? -5.676 9.306 8.910 1.00 91.25 86 PHE A O 1
ATOM 679 N N . LEU A 1 87 ? -6.462 7.276 9.400 1.00 89.38 87 LEU A N 1
ATOM 680 C CA . LEU A 1 87 ? -7.808 7.773 9.669 1.00 89.38 87 LEU A CA 1
ATOM 681 C C . LEU A 1 87 ? -7.860 8.633 10.933 1.00 89.38 87 LEU A C 1
ATOM 683 O O . LEU A 1 87 ? -8.565 9.639 10.936 1.00 89.38 87 LEU A O 1
ATOM 687 N N . ALA A 1 88 ? -7.087 8.292 11.965 1.00 88.81 88 ALA A N 1
ATOM 688 C CA . ALA A 1 88 ? -6.966 9.118 13.162 1.00 88.81 88 ALA A CA 1
ATOM 689 C C . ALA A 1 88 ? -6.400 10.511 12.838 1.00 88.81 88 ALA A C 1
ATOM 691 O O . ALA A 1 88 ? -6.912 11.511 13.343 1.00 88.81 88 ALA A O 1
ATOM 692 N N . ALA A 1 89 ? -5.403 10.590 11.951 1.00 86.38 89 ALA A N 1
ATOM 693 C CA . ALA A 1 89 ? -4.841 11.859 11.493 1.00 86.38 89 ALA A CA 1
ATOM 694 C C . ALA A 1 89 ? -5.858 12.711 10.713 1.00 86.38 89 ALA A C 1
ATOM 696 O O . ALA A 1 89 ? -5.864 13.933 10.839 1.00 86.38 89 ALA A O 1
ATOM 697 N N . GLN A 1 90 ? -6.763 12.076 9.961 1.00 78.38 90 GLN A N 1
ATOM 698 C CA . GLN A 1 90 ? -7.823 12.767 9.213 1.00 78.38 90 GLN A CA 1
ATOM 699 C C . GLN A 1 90 ? -8.979 13.257 10.101 1.00 78.38 90 GLN A C 1
ATOM 701 O O . GLN A 1 90 ? -9.678 14.203 9.738 1.00 78.38 90 GLN A O 1
ATOM 706 N N . GLU A 1 91 ? -9.207 12.616 11.249 1.00 78.12 91 GLU A N 1
ATOM 707 C CA . GLU A 1 91 ? -10.216 13.027 12.235 1.00 78.12 91 GLU A CA 1
ATOM 708 C C . GLU A 1 91 ? -9.691 14.069 13.235 1.00 78.12 91 GLU A C 1
ATOM 710 O O . GLU A 1 91 ? -10.488 14.739 13.903 1.00 78.12 91 GLU A O 1
ATOM 715 N N . ALA A 1 92 ? -8.369 14.236 13.346 1.00 65.31 92 ALA A N 1
ATOM 716 C CA . ALA A 1 92 ? -7.779 15.241 14.214 1.00 65.31 92 ALA A CA 1
ATOM 717 C C . ALA A 1 92 ? -8.226 16.647 13.766 1.00 65.31 92 ALA A C 1
ATOM 719 O O . ALA A 1 92 ? -8.098 16.993 12.587 1.00 65.31 92 ALA A O 1
ATOM 720 N N . PRO A 1 93 ? -8.757 17.494 14.674 1.00 57.69 93 PRO A N 1
ATOM 721 C CA . PRO A 1 93 ? -9.041 18.877 14.322 1.00 57.69 93 PRO A CA 1
ATOM 722 C C . PRO A 1 93 ? -7.740 19.506 13.815 1.00 57.69 93 PRO A C 1
ATOM 724 O O . PRO A 1 93 ? -6.699 19.253 14.432 1.00 57.69 93 PRO A O 1
ATOM 727 N N . PRO A 1 94 ? -7.769 20.320 12.737 1.00 57.69 94 PRO A N 1
ATOM 728 C CA . PRO A 1 94 ? -6.571 21.015 12.298 1.00 57.69 94 PRO A CA 1
ATOM 729 C C . PRO A 1 94 ? -6.034 21.729 13.526 1.00 57.69 94 PRO A C 1
ATOM 731 O O . PRO A 1 94 ? -6.766 22.510 14.147 1.00 57.69 94 PRO A O 1
ATOM 734 N N . THR A 1 95 ? -4.810 21.399 13.941 1.00 52.38 95 THR A N 1
ATOM 735 C CA . THR A 1 95 ? -4.149 22.111 15.025 1.00 52.38 95 THR A CA 1
ATOM 736 C C . THR A 1 95 ? -4.143 23.558 14.584 1.00 52.38 95 THR A C 1
ATOM 738 O O . THR A 1 95 ? -3.401 23.927 13.672 1.00 52.38 95 THR A O 1
ATOM 741 N N . LYS A 1 96 ? -5.057 24.359 15.144 1.00 54.91 96 LYS A N 1
ATOM 742 C CA . LYS A 1 96 ? -5.065 25.797 14.925 1.00 54.91 96 LYS A CA 1
ATOM 743 C C . LYS A 1 96 ? -3.623 26.215 15.197 1.00 54.91 96 LYS A C 1
ATOM 745 O O . LYS A 1 96 ? -3.144 25.841 16.272 1.00 54.91 96 LYS A O 1
ATOM 750 N N . PRO A 1 97 ? -2.925 26.875 14.252 1.00 57.59 97 PRO A N 1
ATOM 751 C CA . PRO A 1 97 ? -1.581 27.342 14.531 1.00 57.59 97 PRO A CA 1
ATOM 752 C C . PRO A 1 97 ? -1.673 28.085 15.856 1.00 57.59 97 PRO A C 1
ATOM 754 O O . PRO A 1 97 ? -2.553 28.940 16.031 1.00 57.59 97 PRO A O 1
ATOM 757 N N . GLU A 1 98 ? -0.877 27.638 16.827 1.00 62.16 98 GLU A N 1
ATOM 758 C CA . GLU A 1 98 ? -0.700 28.363 18.075 1.00 62.16 98 GLU A CA 1
ATOM 759 C C . GLU A 1 98 ? -0.494 29.828 17.675 1.00 62.16 98 GLU A C 1
ATOM 761 O O . GLU A 1 98 ? 0.253 30.063 16.717 1.00 62.16 98 GLU A O 1
ATOM 766 N N . PRO A 1 99 ? -1.248 30.791 18.246 1.00 64.75 99 PRO A N 1
ATOM 767 C CA . PRO A 1 99 ? -1.072 32.184 17.861 1.00 64.75 99 PRO A CA 1
ATOM 768 C C . PRO A 1 99 ? 0.423 32.476 17.941 1.00 64.75 99 PRO A C 1
ATOM 770 O O . PRO A 1 99 ? 1.028 32.191 18.976 1.00 64.75 99 PRO A O 1
ATOM 773 N N . GLU A 1 100 ? 1.010 32.939 16.829 1.00 70.44 100 GLU A N 1
ATOM 774 C CA . GLU A 1 100 ? 2.420 33.322 16.809 1.00 70.44 100 GLU A CA 1
ATOM 775 C C . GLU A 1 100 ? 2.678 34.167 18.062 1.00 70.44 100 GLU A C 1
ATOM 777 O O . GLU A 1 100 ? 1.834 35.021 18.375 1.00 70.44 100 GLU A O 1
ATOM 782 N N . PRO A 1 101 ? 3.761 33.910 18.824 1.00 67.44 101 PRO A N 1
ATOM 783 C CA . PRO A 1 101 ? 4.084 34.768 19.952 1.00 67.44 101 PRO A CA 1
ATOM 784 C C . PRO A 1 101 ? 4.065 36.204 19.435 1.00 67.44 101 PRO A C 1
ATOM 786 O O . PRO A 1 101 ? 4.669 36.477 18.393 1.00 67.44 101 PRO A O 1
ATOM 789 N N . GLU A 1 102 ? 3.306 37.084 20.102 1.00 74.75 102 GLU A N 1
ATOM 790 C CA . GLU A 1 102 ? 3.243 38.492 19.707 1.00 74.75 102 GLU A CA 1
ATOM 791 C C . GLU A 1 102 ? 4.680 38.972 19.471 1.00 74.75 102 GLU A C 1
ATOM 793 O O . GLU A 1 102 ? 5.547 38.669 20.303 1.00 74.75 102 GLU A O 1
ATOM 798 N N . PRO A 1 103 ? 4.969 39.644 18.339 1.00 69.75 103 PRO A N 1
ATOM 799 C CA . PRO A 1 103 ? 6.311 40.146 18.102 1.00 69.75 103 PRO A CA 1
ATOM 800 C C . PRO A 1 103 ? 6.713 40.955 19.330 1.00 69.75 103 PRO A C 1
ATOM 802 O O . PRO A 1 103 ? 5.927 41.793 19.786 1.00 69.75 103 PRO A O 1
ATOM 805 N N . GLU A 1 104 ? 7.899 40.672 19.883 1.00 75.69 104 GLU A N 1
ATOM 806 C CA . GLU A 1 104 ? 8.425 41.437 21.013 1.00 75.69 104 GLU A CA 1
ATOM 807 C C . GLU A 1 104 ? 8.218 42.932 20.732 1.00 75.69 104 GLU A C 1
ATOM 809 O O . GLU A 1 104 ? 8.378 43.356 19.575 1.00 75.69 104 GLU A O 1
ATOM 814 N N . PRO A 1 105 ? 7.815 43.736 21.736 1.00 73.38 105 PRO A N 1
ATOM 815 C CA . PRO A 1 105 ? 7.629 45.162 21.528 1.00 73.38 105 PRO A CA 1
ATOM 816 C C . PRO A 1 105 ? 8.889 45.700 20.860 1.00 73.38 105 PRO A C 1
ATOM 818 O O . PRO A 1 105 ? 9.995 45.502 21.370 1.00 73.38 105 PRO A O 1
ATOM 821 N N . LYS A 1 106 ? 8.722 46.314 19.680 1.00 73.88 106 LYS A N 1
ATOM 822 C CA . LYS A 1 106 ? 9.848 46.890 18.943 1.00 73.88 106 LYS A CA 1
ATOM 823 C C . LYS A 1 106 ? 10.657 47.748 19.921 1.00 73.88 106 LYS A C 1
ATOM 825 O O . LYS A 1 106 ? 10.028 48.503 20.671 1.00 73.88 106 LYS A O 1
ATOM 830 N N . PRO A 1 107 ? 12.000 47.652 19.927 1.00 74.94 107 PRO A N 1
ATOM 831 C CA . PRO A 1 107 ? 12.805 48.576 20.710 1.00 74.94 107 PRO A CA 1
ATOM 832 C C . PRO A 1 107 ? 12.361 50.000 20.365 1.00 74.94 107 PRO A C 1
ATOM 834 O O . PRO A 1 107 ? 12.092 50.292 19.193 1.00 74.94 107 PRO A O 1
ATOM 837 N N . GLU A 1 108 ? 12.203 50.845 21.388 1.00 78.06 108 GLU A N 1
ATOM 838 C CA . GLU A 1 108 ? 11.888 52.258 21.178 1.00 78.06 108 GLU A CA 1
ATOM 839 C C . GLU A 1 108 ? 12.857 52.822 20.129 1.00 78.06 108 GLU A C 1
ATOM 841 O O . GLU A 1 108 ? 14.044 52.479 20.165 1.00 78.06 108 GLU A O 1
ATOM 846 N N . PRO A 1 109 ? 12.370 53.623 19.163 1.00 73.00 109 PRO A N 1
ATOM 847 C CA . PRO A 1 109 ? 13.250 54.213 18.169 1.00 73.00 109 PRO A CA 1
ATOM 848 C C . PRO A 1 109 ? 14.360 54.976 18.893 1.00 73.00 109 PRO A C 1
ATOM 850 O O . PRO A 1 109 ? 14.081 55.784 19.783 1.00 73.00 109 PRO A O 1
ATOM 853 N N . GLU A 1 110 ? 15.615 54.697 18.530 1.00 76.12 110 GLU A N 1
ATOM 854 C CA . GLU A 1 110 ? 16.741 55.516 18.973 1.00 76.12 110 GLU A CA 1
ATOM 855 C C . GLU A 1 110 ? 16.427 56.987 18.653 1.00 76.12 110 GLU A C 1
ATOM 857 O O . GLU A 1 110 ? 15.818 57.260 17.611 1.00 76.12 110 GLU A O 1
ATOM 862 N N . PRO A 1 111 ? 16.779 57.940 19.537 1.00 73.88 111 PRO A N 1
ATOM 863 C CA . PRO A 1 111 ? 16.534 59.348 19.265 1.00 73.88 111 PRO A CA 1
ATOM 864 C C . PRO A 1 111 ? 17.160 59.716 17.918 1.00 73.88 111 PRO A C 1
ATOM 866 O O . PRO A 1 111 ? 18.334 59.424 17.681 1.00 73.88 111 PRO A O 1
ATOM 869 N N . GLU A 1 112 ? 16.360 60.322 17.038 1.00 76.81 112 GLU A N 1
ATOM 870 C CA . GLU A 1 112 ? 16.821 60.728 15.712 1.00 76.81 112 GLU A CA 1
ATOM 871 C C . GLU A 1 112 ? 18.079 61.606 15.843 1.00 76.81 112 GLU A C 1
ATOM 873 O O . GLU A 1 112 ? 18.118 62.493 16.707 1.00 76.81 112 GLU A O 1
ATOM 878 N N . PRO A 1 113 ? 19.119 61.381 15.017 1.00 73.12 113 PRO A N 1
ATOM 879 C CA . PRO A 1 113 ? 20.249 62.296 14.958 1.00 73.12 113 PRO A CA 1
ATOM 880 C C . PRO A 1 113 ? 19.752 63.691 14.554 1.00 73.12 113 PRO A C 1
ATOM 882 O O . PRO A 1 113 ? 18.858 63.815 13.715 1.00 73.12 113 PRO A O 1
ATOM 885 N N . GLU A 1 114 ? 20.317 64.740 15.161 1.00 76.50 114 GLU A N 1
ATOM 886 C CA . GLU A 1 114 ? 19.952 66.123 14.831 1.00 76.50 114 GLU A CA 1
ATOM 887 C C . GLU A 1 114 ? 20.064 66.367 13.313 1.00 76.50 114 GLU A C 1
ATOM 889 O O . GLU A 1 114 ? 21.010 65.880 12.687 1.00 76.50 114 GLU A O 1
ATOM 894 N N . PRO A 1 115 ? 19.112 67.099 12.702 1.00 75.88 115 PRO A N 1
ATOM 895 C CA . PRO A 1 115 ? 19.091 67.291 11.260 1.00 75.88 115 PRO A CA 1
ATOM 896 C C . PRO A 1 115 ? 20.337 68.042 10.781 1.00 75.88 115 PRO A C 1
ATOM 898 O O . PRO A 1 115 ? 20.709 69.079 11.338 1.00 75.88 115 PRO A O 1
ATOM 901 N N . ASP A 1 116 ? 20.934 67.542 9.698 1.00 71.38 116 ASP A N 1
ATOM 902 C CA . ASP A 1 116 ? 22.009 68.230 8.990 1.00 71.38 116 ASP A CA 1
ATOM 903 C C . ASP A 1 116 ? 21.542 69.617 8.506 1.00 71.38 116 ASP A C 1
ATOM 905 O O . ASP A 1 116 ? 20.385 69.791 8.100 1.00 71.38 116 ASP A O 1
ATOM 909 N N . PRO A 1 117 ? 22.424 70.633 8.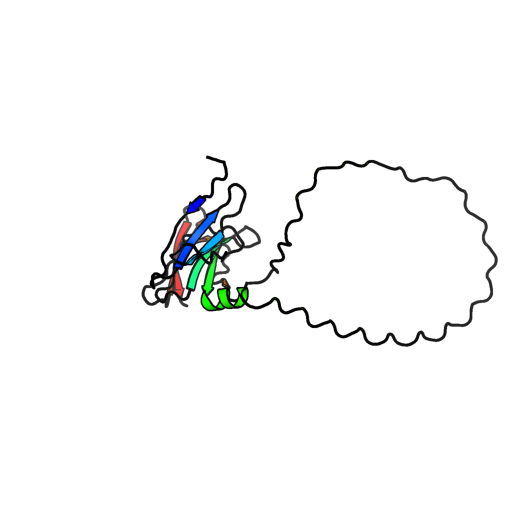514 1.00 68.56 117 PRO A N 1
ATOM 910 C CA . PRO A 1 117 ? 22.074 71.961 8.031 1.00 68.56 117 PRO A CA 1
ATOM 911 C C . PRO A 1 117 ? 21.640 71.919 6.552 1.00 68.56 117 PRO A C 1
ATOM 913 O O . PRO A 1 117 ? 22.191 71.146 5.764 1.00 68.56 117 PRO A O 1
ATOM 916 N N . PRO A 1 118 ? 20.667 72.759 6.147 1.00 68.31 118 PRO A N 1
ATOM 917 C CA . PRO A 1 118 ? 20.032 72.661 4.838 1.00 68.31 118 PRO A CA 1
ATOM 918 C C . PRO A 1 118 ? 21.034 72.852 3.695 1.00 68.31 118 PRO A C 1
ATOM 920 O O . PRO A 1 118 ? 21.733 73.867 3.623 1.00 68.31 118 PRO A O 1
ATOM 923 N N . GLN A 1 119 ? 21.059 71.889 2.772 1.00 61.12 119 GLN A N 1
ATOM 924 C CA . GLN A 1 119 ? 21.756 72.009 1.492 1.00 61.12 119 GLN A CA 1
ATOM 925 C C . GLN A 1 119 ? 20.915 72.842 0.509 1.00 61.12 119 GLN A C 1
ATOM 927 O O . GLN A 1 119 ? 19.684 72.822 0.549 1.00 61.12 119 GLN A O 1
ATOM 932 N N . GLN A 1 120 ? 21.579 73.630 -0.343 1.00 56.75 120 GLN A N 1
ATOM 933 C CA . GLN A 1 120 ? 20.921 74.537 -1.292 1.00 56.75 120 GLN A CA 1
ATOM 934 C C . GLN A 1 120 ? 20.158 73.763 -2.388 1.00 56.75 120 GLN A C 1
ATOM 936 O O . GLN A 1 120 ? 20.619 72.700 -2.793 1.00 56.75 120 GLN A O 1
ATOM 941 N N . PRO A 1 121 ? 19.023 74.288 -2.893 1.00 57.53 121 PRO A N 1
ATOM 942 C CA . PRO A 1 121 ? 18.182 73.572 -3.851 1.00 57.53 121 PRO A CA 1
ATOM 943 C C . PRO A 1 121 ? 18.845 73.422 -5.230 1.00 57.53 121 PRO A C 1
ATOM 945 O O . PRO A 1 121 ? 19.357 74.393 -5.793 1.00 57.53 121 PRO A O 1
ATOM 948 N N . GLU A 1 122 ? 18.786 72.206 -5.776 1.00 54.53 122 GLU A N 1
ATOM 949 C CA . GLU A 1 122 ? 19.088 71.891 -7.178 1.00 54.53 122 GLU A CA 1
ATOM 950 C C . GLU A 1 122 ? 17.874 72.203 -8.089 1.00 54.53 122 GLU A C 1
ATOM 952 O O . GLU A 1 122 ? 16.740 72.200 -7.606 1.00 54.53 122 GLU A O 1
ATOM 957 N N . PRO A 1 123 ? 18.074 72.513 -9.388 1.00 46.78 123 PRO A N 1
ATOM 958 C CA . PRO A 1 123 ? 16.995 72.905 -10.306 1.00 46.78 123 PRO A CA 1
ATOM 959 C C . PRO A 1 123 ? 16.154 71.726 -10.847 1.00 46.78 123 PRO A C 1
ATOM 961 O O . PRO A 1 123 ? 16.672 70.635 -11.077 1.00 46.78 123 PRO A O 1
ATOM 964 N N . ASP A 1 124 ? 14.864 71.993 -11.098 1.00 53.38 124 ASP A N 1
ATOM 965 C CA . ASP A 1 124 ? 13.823 71.024 -11.492 1.00 53.38 124 ASP A CA 1
ATOM 966 C C . ASP A 1 124 ? 14.077 70.291 -12.834 1.00 53.38 124 ASP A C 1
ATOM 968 O O . ASP A 1 124 ? 14.499 70.923 -13.810 1.00 53.38 124 ASP A O 1
ATOM 972 N N . PRO A 1 125 ? 13.738 68.987 -12.944 1.00 49.25 125 PRO A N 1
ATOM 973 C CA . PRO A 1 125 ? 13.740 68.257 -14.214 1.00 49.25 125 PRO A CA 1
ATOM 974 C C . PRO A 1 125 ? 12.453 68.429 -15.065 1.00 49.25 125 PRO A C 1
ATOM 976 O O . PRO A 1 125 ? 11.344 68.569 -14.554 1.00 49.25 125 PRO A O 1
ATOM 979 N N . ASP A 1 126 ? 12.649 68.383 -16.391 1.00 45.16 126 ASP A N 1
ATOM 980 C CA . ASP A 1 126 ? 11.721 68.602 -17.528 1.00 45.16 126 ASP A CA 1
ATOM 981 C C . ASP A 1 126 ? 10.626 67.504 -17.681 1.00 45.16 126 ASP A C 1
ATOM 983 O O . ASP A 1 126 ? 10.940 66.316 -17.531 1.00 45.16 126 ASP A O 1
ATOM 987 N N . PRO A 1 127 ? 9.348 67.835 -17.995 1.00 48.03 127 PRO A N 1
ATOM 988 C CA . PRO A 1 127 ? 8.239 66.892 -17.917 1.00 48.03 127 PRO A CA 1
ATOM 989 C C . PRO A 1 127 ? 7.879 66.279 -19.278 1.00 48.03 127 PRO A C 1
ATOM 991 O O . PRO A 1 127 ? 6.871 66.645 -19.870 1.00 48.03 127 PRO A O 1
ATOM 994 N N . HIS A 1 128 ? 8.624 65.281 -19.759 1.00 47.34 128 HIS A N 1
ATOM 995 C CA . HIS A 1 128 ? 8.147 64.442 -20.869 1.00 47.34 128 HIS A CA 1
ATOM 996 C C . HIS A 1 128 ? 8.667 63.001 -20.798 1.00 47.34 128 HIS A C 1
ATOM 998 O O . HIS A 1 128 ? 9.723 62.691 -21.347 1.00 47.34 128 HIS A O 1
ATOM 1004 N N . GLN A 1 129 ? 7.875 62.112 -20.178 1.00 40.66 129 GLN A N 1
ATOM 1005 C CA . GLN A 1 129 ? 7.664 60.721 -20.615 1.00 40.66 129 GLN A CA 1
ATOM 1006 C C . GLN A 1 129 ? 6.543 60.045 -19.800 1.00 40.66 129 GLN A C 1
ATOM 1008 O O . GLN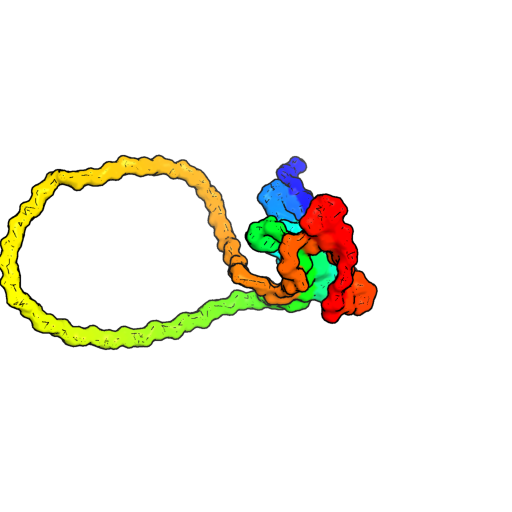 A 1 129 ? 6.602 59.959 -18.577 1.00 40.66 129 GLN A O 1
ATOM 1013 N N . THR A 1 130 ? 5.505 59.589 -20.500 1.00 38.75 130 THR A N 1
ATOM 1014 C CA . THR A 1 130 ? 4.369 58.788 -20.009 1.00 38.75 130 THR A CA 1
ATOM 1015 C C . THR A 1 130 ? 4.630 57.293 -20.245 1.00 38.75 130 THR A C 1
ATOM 1017 O O . THR A 1 130 ? 5.218 56.975 -21.278 1.00 38.75 130 THR A O 1
ATOM 1020 N N . PRO A 1 131 ? 4.159 56.363 -19.391 1.00 44.91 131 PRO A N 1
ATOM 1021 C CA . PRO A 1 131 ? 4.018 54.953 -19.756 1.00 44.91 131 PRO A CA 1
ATOM 1022 C C . PRO A 1 131 ? 2.614 54.641 -20.311 1.00 44.91 131 PRO A C 1
ATOM 1024 O O . PRO A 1 131 ? 1.617 55.138 -19.787 1.00 44.91 131 PRO A O 1
ATOM 1027 N N . ASP A 1 132 ? 2.569 53.811 -21.357 1.00 38.56 132 ASP A N 1
ATOM 1028 C CA . ASP A 1 132 ? 1.371 53.314 -22.049 1.00 38.56 132 ASP A CA 1
ATOM 1029 C C . ASP A 1 132 ? 0.527 52.327 -21.208 1.00 38.56 132 ASP A C 1
ATOM 1031 O O . ASP A 1 132 ? 1.055 51.507 -20.453 1.00 38.56 132 ASP A O 1
ATOM 1035 N N . GLU A 1 133 ? -0.799 52.402 -21.382 1.00 44.34 133 GLU A N 1
ATOM 1036 C CA . GLU A 1 133 ? -1.815 51.443 -20.919 1.00 44.34 133 GLU A CA 1
ATOM 1037 C C . GLU A 1 133 ? -1.980 50.298 -21.937 1.00 44.34 133 GLU A C 1
ATOM 1039 O O . GLU A 1 133 ? -2.115 50.572 -23.128 1.00 44.34 133 GLU A O 1
ATOM 1044 N N . GLU A 1 134 ? -2.110 49.037 -21.495 1.00 38.50 134 GLU A N 1
ATOM 1045 C CA . GLU A 1 134 ? -2.753 48.007 -22.328 1.00 38.50 134 GLU A CA 1
ATOM 1046 C C . GLU A 1 134 ? -3.592 46.994 -21.518 1.00 38.50 134 GLU A C 1
ATOM 1048 O O . GLU A 1 134 ? -3.110 46.214 -20.699 1.00 38.50 134 GLU A O 1
ATOM 1053 N N . ASP A 1 135 ? -4.892 47.124 -21.772 1.00 43.25 135 ASP A N 1
ATOM 1054 C CA . ASP A 1 135 ? -6.018 46.196 -21.861 1.00 43.25 135 ASP A CA 1
ATOM 1055 C C . ASP A 1 135 ? -6.344 45.053 -20.880 1.00 43.25 135 ASP A C 1
ATOM 1057 O O . ASP A 1 135 ? -5.612 44.111 -20.580 1.00 43.25 135 ASP A O 1
ATOM 1061 N N . LYS A 1 136 ? -7.635 45.102 -20.525 1.00 39.94 136 LYS A N 1
ATOM 1062 C CA . LYS A 1 136 ? -8.453 44.121 -19.816 1.00 39.94 136 LYS A CA 1
ATOM 1063 C C . LYS A 1 136 ? -8.873 42.984 -20.749 1.00 39.94 136 LYS A C 1
ATOM 1065 O O . LYS A 1 136 ? -9.379 43.231 -21.843 1.00 39.94 136 LYS A O 1
ATOM 1070 N N . LYS A 1 137 ? -8.926 41.755 -20.226 1.00 37.44 137 LYS A N 1
ATOM 1071 C CA . LYS A 1 137 ? -9.965 40.803 -20.645 1.00 37.44 137 LYS A CA 1
ATOM 1072 C C . LYS A 1 137 ? -10.459 39.948 -19.481 1.00 37.44 137 LYS A C 1
ATOM 1074 O O . LYS A 1 137 ? -9.690 39.249 -18.833 1.00 37.44 137 LYS A O 1
ATOM 1079 N N . ALA A 1 138 ? -11.764 40.044 -19.246 1.00 36.44 138 ALA A N 1
ATOM 1080 C CA . ALA A 1 138 ? -12.533 39.205 -18.342 1.00 36.44 138 ALA A CA 1
ATOM 1081 C C . ALA A 1 138 ? -12.724 37.801 -18.944 1.00 36.44 138 ALA A C 1
ATOM 1083 O O . ALA A 1 138 ? -12.964 37.669 -20.147 1.00 36.44 138 ALA A O 1
ATOM 1084 N N . GLY A 1 139 ? -12.638 36.779 -18.096 1.00 36.03 139 GLY A N 1
ATOM 1085 C CA . GLY A 1 139 ? -13.008 35.397 -18.382 1.00 36.03 139 GLY A CA 1
ATOM 1086 C C . GLY A 1 139 ? -13.653 34.807 -17.132 1.00 36.03 139 GLY A C 1
ATOM 1087 O O . GLY A 1 139 ? -13.171 35.044 -16.027 1.00 36.03 139 GLY A O 1
ATOM 1088 N N . ASP A 1 140 ? -14.788 34.148 -17.334 1.00 36.84 140 ASP A N 1
ATOM 1089 C CA . ASP A 1 140 ? -15.786 33.768 -16.339 1.00 36.84 140 ASP A CA 1
ATOM 1090 C C . ASP A 1 140 ? -15.240 32.984 -15.137 1.00 36.84 140 ASP A C 1
ATOM 1092 O O . ASP A 1 140 ? -14.412 32.084 -15.268 1.00 36.84 140 ASP A O 1
ATOM 1096 N N . GLY A 1 141 ? -15.731 33.354 -13.952 1.00 30.36 141 GLY A N 1
ATOM 1097 C CA . GLY A 1 141 ? -15.332 32.775 -12.678 1.00 30.36 141 GLY A CA 1
ATOM 1098 C C . GLY A 1 141 ? -15.733 31.309 -12.542 1.00 30.36 141 GLY A C 1
ATOM 1099 O O . GLY A 1 141 ? -16.911 30.962 -12.619 1.00 30.36 141 GLY A O 1
ATOM 1100 N N . ASP A 1 142 ? -14.738 30.472 -12.266 1.00 36.38 142 ASP A N 1
ATOM 1101 C CA . ASP A 1 142 ? -14.929 29.193 -11.587 1.00 36.38 142 ASP A CA 1
ATOM 1102 C C . ASP A 1 142 ? -15.443 29.502 -10.161 1.00 36.38 142 ASP A C 1
ATOM 1104 O O . ASP A 1 142 ? -14.905 30.412 -9.512 1.00 36.38 142 ASP A O 1
ATOM 1108 N N . PRO A 1 143 ? -16.504 28.846 -9.650 1.00 37.69 143 PRO A N 1
ATOM 1109 C CA . PRO A 1 143 ? -16.890 29.003 -8.252 1.00 37.69 143 PRO A CA 1
ATOM 1110 C C . PRO A 1 143 ? -15.698 28.681 -7.336 1.00 37.69 143 PRO A C 1
ATOM 1112 O O . PRO A 1 143 ? -14.882 27.822 -7.672 1.00 37.69 143 PRO A O 1
ATOM 1115 N N . PRO A 1 144 ? -15.574 29.352 -6.176 1.00 37.00 144 PRO A N 1
ATOM 1116 C CA . PRO A 1 144 ? -14.393 29.236 -5.331 1.00 37.00 144 PRO A CA 1
ATOM 1117 C C . PRO A 1 144 ? -14.159 27.777 -4.929 1.00 37.00 144 PRO A C 1
ATOM 1119 O O . PRO A 1 144 ? -14.952 27.185 -4.193 1.00 37.00 144 PRO A O 1
ATOM 1122 N N . GLN A 1 145 ? -13.052 27.211 -5.419 1.00 36.06 145 GLN A N 1
ATOM 1123 C CA . GLN A 1 145 ? -12.472 25.981 -4.899 1.00 36.06 145 GLN A CA 1
ATOM 1124 C C . GLN A 1 145 ? -12.268 26.156 -3.395 1.00 36.06 145 GLN A C 1
ATOM 1126 O O . GLN A 1 145 ? -11.593 27.088 -2.951 1.00 36.06 145 GLN A O 1
ATOM 1131 N N . ALA A 1 146 ? -12.843 25.248 -2.603 1.00 33.69 146 ALA A N 1
ATOM 1132 C CA . ALA A 1 146 ? -12.342 25.029 -1.256 1.00 33.69 146 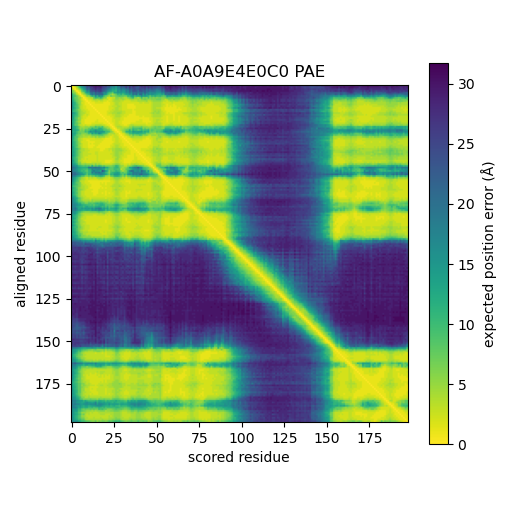ALA A CA 1
ATOM 1133 C C . ALA A 1 146 ? -10.831 24.761 -1.377 1.00 33.69 146 ALA A C 1
ATOM 1135 O O . ALA A 1 146 ? -10.439 24.003 -2.269 1.00 33.69 146 ALA A O 1
ATOM 1136 N N . PRO A 1 147 ? -9.986 25.410 -0.560 1.00 34.25 147 PRO A N 1
ATOM 1137 C CA . PRO A 1 147 ? -8.546 25.327 -0.724 1.00 34.25 147 PRO A CA 1
ATOM 1138 C C . PRO A 1 147 ? -8.117 23.862 -0.658 1.00 34.25 147 PRO A C 1
ATOM 1140 O O . PRO A 1 147 ? -8.279 23.203 0.368 1.00 34.25 147 PRO A O 1
ATOM 1143 N N . SER A 1 148 ? -7.556 23.366 -1.760 1.00 38.25 148 SER A N 1
ATOM 1144 C CA . SER A 1 148 ? -6.709 22.180 -1.781 1.00 38.25 148 SER A CA 1
ATOM 1145 C C . SER A 1 148 ? -5.416 22.524 -1.044 1.00 38.25 148 SER A C 1
ATOM 1147 O O . SER A 1 148 ? -4.382 22.800 -1.652 1.00 38.25 148 SER A O 1
ATOM 1149 N N . ALA A 1 149 ? -5.506 22.619 0.276 1.00 33.25 149 ALA A N 1
ATOM 1150 C CA . ALA A 1 149 ? -4.359 22.747 1.148 1.00 33.25 149 ALA A CA 1
ATOM 1151 C C . ALA A 1 149 ? -4.004 21.350 1.660 1.00 33.25 149 ALA A C 1
ATOM 1153 O O . ALA A 1 149 ? -4.217 21.053 2.829 1.00 33.25 149 ALA A O 1
ATOM 1154 N N . ASP A 1 150 ? -3.473 20.501 0.781 1.00 33.97 150 ASP A N 1
ATOM 1155 C CA . ASP A 1 150 ? -2.689 19.360 1.244 1.00 33.97 150 ASP A CA 1
ATOM 1156 C C . ASP A 1 150 ? -1.239 19.850 1.397 1.00 33.97 150 ASP A C 1
ATOM 1158 O O . ASP A 1 150 ? -0.605 20.216 0.397 1.00 33.97 150 ASP A O 1
ATOM 1162 N N . PRO A 1 151 ? -0.699 19.950 2.627 1.00 35.78 151 PRO A N 1
ATOM 1163 C CA . PRO A 1 151 ? 0.701 20.297 2.818 1.00 35.78 151 PRO A CA 1
ATOM 1164 C C . PRO A 1 151 ? 1.612 19.225 2.189 1.00 35.78 151 PRO A C 1
ATOM 1166 O O . PRO A 1 151 ? 1.292 18.034 2.197 1.00 35.78 151 PRO A O 1
ATOM 1169 N N . PRO A 1 152 ? 2.780 19.605 1.641 1.00 40.62 152 PRO A N 1
ATOM 1170 C CA . PRO A 1 152 ? 3.689 18.661 1.021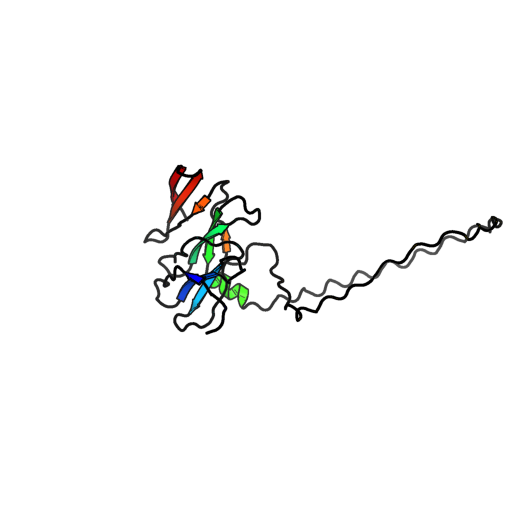 1.00 40.62 152 PRO A CA 1
ATOM 1171 C C . PRO A 1 152 ? 4.530 17.973 2.099 1.00 40.62 152 PRO A C 1
ATOM 1173 O O . PRO A 1 152 ? 5.561 18.477 2.527 1.00 40.62 152 PRO A O 1
ATOM 1176 N N . GLY A 1 153 ? 4.120 16.778 2.495 1.00 42.25 153 GLY A N 1
ATOM 1177 C CA . GLY A 1 153 ? 4.899 15.898 3.358 1.00 42.25 153 GLY A CA 1
ATOM 1178 C C . GLY A 1 153 ? 4.051 14.688 3.697 1.00 42.25 153 GLY A C 1
ATOM 1179 O O . GLY A 1 153 ? 2.870 14.855 3.954 1.00 42.25 153 GLY A O 1
ATOM 1180 N N . ILE A 1 154 ? 4.632 13.496 3.584 1.00 54.00 154 ILE A N 1
ATOM 1181 C CA . ILE A 1 154 ? 4.066 12.192 3.962 1.00 54.00 154 ILE A CA 1
ATOM 1182 C C . ILE A 1 154 ? 2.928 12.344 5.002 1.00 54.00 154 ILE A C 1
ATOM 1184 O O . ILE A 1 154 ? 3.205 12.728 6.138 1.00 54.00 154 ILE A O 1
ATOM 1188 N N . GLN A 1 155 ? 1.670 12.102 4.603 1.00 68.38 155 GLN A N 1
ATOM 1189 C CA . GLN A 1 155 ? 0.526 12.121 5.528 1.00 68.38 155 GLN A CA 1
ATOM 1190 C C . GLN A 1 155 ? 0.778 11.086 6.635 1.00 68.38 155 GLN A C 1
ATOM 1192 O O . GLN A 1 155 ? 1.306 10.006 6.349 1.00 68.38 155 GLN A O 1
ATOM 1197 N N . GLU A 1 156 ? 0.451 11.411 7.890 1.00 84.19 156 GLU A N 1
ATOM 1198 C CA . GLU A 1 156 ? 0.620 10.470 9.004 1.00 84.19 156 GLU A CA 1
ATOM 1199 C C . GLU A 1 156 ? -0.047 9.127 8.674 1.00 84.19 156 GLU A C 1
ATOM 1201 O O . GLU A 1 156 ? -1.144 9.073 8.122 1.00 84.19 156 GLU A O 1
ATOM 1206 N N . GLY A 1 157 ? 0.655 8.032 8.962 1.00 87.00 157 GLY A N 1
ATOM 1207 C CA . GLY A 1 157 ? 0.224 6.683 8.597 1.00 87.00 157 GLY A CA 1
ATOM 1208 C C . GLY A 1 157 ? 0.681 6.211 7.215 1.00 87.00 157 GLY A C 1
ATOM 1209 O O . GLY A 1 157 ? 0.627 5.014 6.974 1.00 87.00 157 GLY A O 1
ATOM 1210 N N . ILE A 1 158 ? 1.191 7.073 6.327 1.00 91.00 158 ILE A N 1
ATOM 1211 C CA . ILE A 1 158 ? 1.795 6.648 5.050 1.00 91.00 158 ILE A CA 1
ATOM 1212 C C . ILE A 1 158 ? 3.315 6.519 5.200 1.00 91.00 158 ILE A C 1
ATOM 1214 O O . ILE A 1 158 ? 3.976 7.388 5.754 1.00 91.00 158 ILE A O 1
ATOM 1218 N N . GLN A 1 159 ? 3.907 5.465 4.648 1.00 91.19 159 GLN A N 1
ATOM 1219 C CA . GLN A 1 159 ? 5.353 5.279 4.565 1.00 91.19 159 GLN A CA 1
ATOM 1220 C C . GLN A 1 159 ? 5.759 4.874 3.146 1.00 91.19 159 GLN A C 1
ATOM 1222 O O . GLN A 1 159 ? 5.190 3.959 2.556 1.00 91.19 159 GLN A O 1
ATOM 1227 N N . ARG A 1 160 ? 6.800 5.520 2.607 1.00 90.44 160 ARG A N 1
ATOM 1228 C CA . ARG A 1 160 ? 7.479 5.079 1.379 1.00 90.44 160 ARG A CA 1
ATOM 1229 C C . ARG A 1 160 ? 8.453 3.946 1.717 1.00 90.44 160 ARG A C 1
ATOM 1231 O O . ARG A 1 160 ? 9.331 4.130 2.557 1.00 90.44 160 ARG A O 1
ATOM 1238 N N . LEU A 1 161 ? 8.300 2.798 1.064 1.00 91.44 161 LEU A N 1
ATOM 1239 C CA . LEU A 1 161 ? 9.091 1.586 1.304 1.00 91.44 161 LEU A CA 1
ATOM 1240 C C . LEU A 1 161 ? 10.288 1.454 0.358 1.00 91.44 161 LEU A C 1
ATOM 1242 O O . LEU A 1 161 ? 11.324 0.921 0.749 1.00 91.44 161 LEU A O 1
ATOM 1246 N N . THR A 1 162 ? 10.167 1.948 -0.875 1.00 90.31 162 THR A N 1
ATOM 1247 C CA . THR A 1 162 ? 11.247 1.914 -1.870 1.00 90.31 162 THR A CA 1
ATOM 1248 C C . THR A 1 162 ? 11.613 3.319 -2.339 1.00 90.31 162 THR A C 1
ATOM 1250 O O . THR A 1 162 ? 10.806 4.246 -2.301 1.00 90.31 162 THR A O 1
ATOM 1253 N N . THR A 1 163 ? 12.871 3.504 -2.734 1.00 85.88 163 THR A N 1
ATOM 1254 C CA . THR A 1 163 ? 13.402 4.778 -3.251 1.00 85.88 163 THR A CA 1
ATOM 1255 C C . THR A 1 163 ? 14.192 4.567 -4.539 1.00 85.88 163 THR A C 1
ATOM 1257 O O . THR A 1 163 ? 15.174 5.264 -4.809 1.00 85.88 163 THR A O 1
ATOM 1260 N N . SER A 1 164 ? 13.828 3.539 -5.305 1.00 75.56 164 SER A N 1
ATOM 1261 C CA . SER A 1 164 ? 14.630 3.109 -6.442 1.00 75.56 164 SER A CA 1
ATOM 1262 C C . SER A 1 164 ? 14.443 4.056 -7.633 1.00 75.56 164 SER A C 1
ATOM 1264 O O . SER A 1 164 ? 13.424 4.725 -7.772 1.00 75.56 164 SER A O 1
ATOM 1266 N N . ALA A 1 165 ? 15.437 4.118 -8.525 1.00 76.75 165 ALA A N 1
ATOM 1267 C CA . ALA A 1 165 ? 15.329 4.869 -9.782 1.00 76.75 165 ALA A CA 1
ATOM 1268 C C . ALA A 1 165 ? 14.483 4.127 -10.846 1.00 76.75 165 ALA A C 1
ATOM 1270 O O . ALA A 1 165 ? 14.647 4.362 -12.042 1.00 76.75 165 ALA A O 1
ATOM 1271 N N . GLN A 1 166 ? 13.669 3.158 -10.425 1.00 84.81 166 GLN A N 1
ATOM 1272 C CA . GLN A 1 166 ? 13.014 2.161 -11.269 1.00 84.81 166 GLN A CA 1
ATOM 1273 C C . GLN A 1 166 ? 11.508 2.128 -10.984 1.00 84.81 166 GLN A C 1
ATOM 1275 O O . GLN A 1 166 ? 10.982 2.956 -10.240 1.00 84.81 166 GLN A O 1
ATOM 1280 N N . PHE A 1 167 ? 10.796 1.205 -11.627 1.00 89.25 167 PHE A N 1
ATOM 1281 C CA . PHE A 1 167 ? 9.368 1.017 -11.415 1.00 89.25 167 PHE A CA 1
ATOM 1282 C C . PHE A 1 167 ? 9.139 -0.170 -10.484 1.00 89.25 167 PHE A C 1
ATOM 1284 O O . PHE A 1 167 ? 9.138 -1.318 -10.927 1.00 89.25 167 PHE A O 1
ATOM 1291 N N . ASP A 1 168 ? 8.925 0.109 -9.201 1.00 90.19 168 ASP A N 1
ATOM 1292 C CA . ASP A 1 168 ? 8.497 -0.888 -8.225 1.00 90.19 168 ASP A CA 1
ATOM 1293 C C . ASP A 1 168 ? 6.959 -0.957 -8.233 1.00 90.19 168 ASP A C 1
ATOM 1295 O O . ASP A 1 168 ? 6.261 -0.009 -7.867 1.00 90.19 168 ASP A O 1
ATOM 1299 N N . ILE A 1 169 ? 6.419 -2.071 -8.731 1.00 90.00 169 ILE A N 1
ATOM 1300 C CA . ILE A 1 169 ? 4.998 -2.251 -9.055 1.00 90.00 169 ILE A CA 1
ATOM 1301 C C . ILE A 1 169 ? 4.470 -3.615 -8.605 1.00 90.00 169 ILE A C 1
ATOM 1303 O O . ILE A 1 169 ? 5.220 -4.554 -8.347 1.00 90.00 169 ILE A O 1
ATOM 1307 N N . HIS A 1 170 ? 3.141 -3.730 -8.556 1.00 90.75 170 HIS A N 1
ATOM 1308 C CA . HIS A 1 170 ? 2.424 -4.967 -8.213 1.00 90.75 170 HIS A CA 1
ATOM 1309 C C . HIS A 1 170 ? 2.889 -5.605 -6.892 1.00 90.75 170 HIS A C 1
ATOM 1311 O O . HIS A 1 170 ? 3.276 -6.777 -6.895 1.00 90.75 170 HIS A O 1
ATOM 1317 N N . PRO A 1 171 ? 2.884 -4.850 -5.779 1.00 93.25 171 PRO A N 1
ATOM 1318 C CA . PRO A 1 171 ? 3.195 -5.433 -4.486 1.00 93.25 171 PRO A CA 1
ATOM 1319 C C . PRO A 1 171 ? 2.124 -6.455 -4.080 1.00 93.25 171 PRO A C 1
ATOM 1321 O O . PRO A 1 171 ? 0.968 -6.338 -4.489 1.00 93.25 171 PRO A O 1
ATOM 1324 N N . ASP A 1 172 ? 2.502 -7.425 -3.254 1.00 95.06 172 ASP A N 1
ATOM 1325 C CA . ASP A 1 172 ? 1.590 -8.293 -2.512 1.00 95.06 172 ASP A CA 1
ATOM 1326 C C . ASP A 1 172 ? 2.208 -8.722 -1.180 1.00 95.06 172 ASP A C 1
ATOM 1328 O O . ASP A 1 172 ? 3.429 -8.861 -1.071 1.00 95.06 172 ASP A O 1
ATOM 1332 N N . TRP A 1 173 ? 1.370 -8.926 -0.167 1.00 96.81 173 TRP A N 1
ATOM 1333 C CA . TRP A 1 173 ? 1.817 -9.343 1.160 1.00 96.81 173 TRP A CA 1
ATOM 1334 C C . TRP A 1 173 ? 2.106 -10.841 1.218 1.00 96.81 173 TRP A C 1
ATOM 1336 O O . TRP A 1 173 ? 1.390 -11.662 0.642 1.00 96.81 173 TRP A O 1
ATOM 1346 N N . SER A 1 174 ? 3.129 -11.226 1.983 1.00 97.62 174 SER A N 1
ATOM 1347 C CA . SER A 1 174 ? 3.246 -12.611 2.428 1.00 97.62 174 SER A CA 1
ATOM 1348 C C . SER A 1 174 ? 2.051 -12.972 3.320 1.00 97.62 174 SER A C 1
ATOM 1350 O O . SER A 1 174 ? 1.533 -12.112 4.034 1.00 97.62 174 SER A O 1
ATOM 1352 N N . PRO A 1 175 ? 1.618 -14.247 3.354 1.00 96.69 175 PRO A N 1
ATOM 1353 C CA . PRO A 1 175 ? 0.473 -14.660 4.172 1.00 96.69 175 PRO A CA 1
ATOM 1354 C C . PRO A 1 175 ? 0.617 -14.373 5.673 1.00 96.69 175 PRO A C 1
ATOM 1356 O O . PRO A 1 175 ? -0.385 -14.267 6.372 1.00 96.69 175 PRO A O 1
ATOM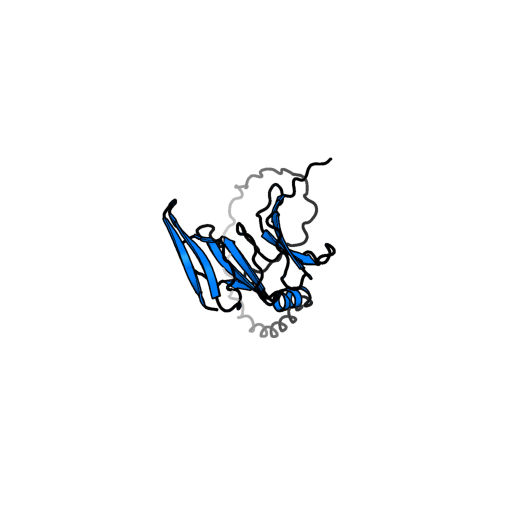 1359 N N . ASP A 1 176 ? 1.853 -14.277 6.168 1.00 96.19 176 ASP A N 1
ATOM 1360 C CA . ASP A 1 176 ? 2.171 -13.943 7.560 1.00 96.19 176 ASP A CA 1
ATOM 1361 C C . ASP A 1 176 ? 2.365 -12.436 7.810 1.00 96.19 176 ASP A C 1
ATOM 1363 O O . ASP A 1 176 ? 2.617 -12.041 8.944 1.00 96.19 176 ASP A O 1
ATOM 1367 N N . GLY A 1 177 ? 2.269 -11.602 6.770 1.00 95.94 177 GLY A N 1
ATOM 1368 C CA . GLY A 1 177 ? 2.432 -10.151 6.846 1.00 95.94 177 GLY A CA 1
ATOM 1369 C C . GLY A 1 177 ? 3.872 -9.670 7.044 1.00 95.94 177 GLY A C 1
ATOM 1370 O O . GLY A 1 177 ? 4.092 -8.471 7.138 1.00 95.94 177 GLY A O 1
ATOM 1371 N N . SER A 1 178 ? 4.861 -10.568 7.099 1.00 96.25 178 SER A N 1
ATOM 1372 C CA . SER A 1 178 ? 6.257 -10.205 7.393 1.00 96.25 178 SER A CA 1
ATOM 1373 C C . SER A 1 178 ? 7.069 -9.746 6.179 1.00 96.25 178 SER A C 1
ATOM 1375 O O . SER A 1 178 ? 8.203 -9.291 6.330 1.00 96.25 178 SER A O 1
ATOM 1377 N N . LYS A 1 179 ? 6.545 -9.928 4.962 1.00 97.38 179 LYS A N 1
ATOM 1378 C CA . LYS A 1 179 ? 7.240 -9.608 3.712 1.00 97.38 179 LYS A CA 1
ATOM 1379 C C . LYS A 1 179 ? 6.288 -9.055 2.673 1.00 97.38 179 LYS A C 1
ATOM 1381 O O . LYS A 1 179 ? 5.088 -9.319 2.690 1.00 97.38 179 LYS A O 1
ATOM 1386 N N . LEU A 1 180 ? 6.879 -8.392 1.693 1.00 96.38 180 LEU A N 1
ATOM 1387 C CA . LEU A 1 180 ? 6.244 -8.042 0.437 1.00 96.38 180 LEU A CA 1
ATOM 1388 C C . LEU A 1 180 ? 6.962 -8.733 -0.711 1.00 96.38 180 LEU A C 1
ATOM 1390 O O . LEU A 1 180 ? 8.189 -8.782 -0.741 1.00 96.38 180 LEU A O 1
ATOM 1394 N N . VAL A 1 181 ? 6.200 -9.215 -1.682 1.00 96.31 181 VAL A N 1
ATOM 1395 C CA . VAL A 1 181 ? 6.703 -9.550 -3.014 1.00 96.31 181 VAL A CA 1
ATOM 1396 C C . VAL A 1 181 ? 6.294 -8.445 -3.976 1.00 96.31 181 VAL A C 1
ATOM 1398 O O . VAL A 1 181 ? 5.194 -7.917 -3.866 1.00 96.31 181 VAL A O 1
ATOM 1401 N N . PHE A 1 182 ? 7.159 -8.064 -4.909 1.00 94.06 182 PHE A N 1
ATOM 1402 C CA . PHE A 1 182 ? 6.833 -7.050 -5.912 1.00 94.06 182 PHE A CA 1
ATOM 1403 C C . PHE A 1 182 ? 7.630 -7.259 -7.196 1.00 94.06 182 PHE A C 1
ATOM 1405 O O . PHE A 1 182 ? 8.623 -7.989 -7.226 1.00 94.06 182 PHE A O 1
ATOM 1412 N N . THR A 1 183 ? 7.182 -6.622 -8.272 1.00 92.88 183 THR A N 1
ATOM 1413 C CA . THR A 1 183 ? 7.904 -6.585 -9.544 1.00 92.88 183 THR A CA 1
ATOM 1414 C C . THR A 1 183 ? 8.680 -5.283 -9.636 1.00 92.88 183 THR A C 1
ATOM 1416 O O . THR A 1 183 ? 8.122 -4.214 -9.418 1.00 92.88 183 THR A O 1
ATOM 1419 N N . LYS A 1 184 ? 9.957 -5.373 -9.985 1.00 92.19 184 LYS A N 1
ATOM 1420 C CA . LYS A 1 184 ? 10.808 -4.225 -10.286 1.00 92.19 184 LYS A CA 1
ATOM 1421 C C . LYS A 1 184 ? 11.111 -4.229 -11.771 1.00 92.19 184 LYS A C 1
ATOM 1423 O O . LYS A 1 184 ? 11.679 -5.201 -12.270 1.00 92.19 184 LYS A O 1
ATOM 1428 N N . GLU A 1 185 ? 10.723 -3.164 -12.459 1.00 90.19 185 GLU A N 1
ATOM 1429 C CA . GLU A 1 185 ? 10.945 -2.974 -13.890 1.00 90.19 185 GLU A CA 1
ATOM 1430 C C . GLU A 1 185 ? 11.962 -1.847 -14.118 1.00 90.19 185 GLU A C 1
ATOM 1432 O O . GLU A 1 185 ? 11.771 -0.703 -13.701 1.00 90.19 185 GLU A O 1
ATOM 1437 N N . SER A 1 186 ? 13.077 -2.197 -14.763 1.00 82.88 186 SER A N 1
ATOM 1438 C CA . SER A 1 186 ? 14.206 -1.290 -15.025 1.00 82.88 186 SER A CA 1
ATOM 1439 C C . SER A 1 186 ? 14.154 -0.694 -16.433 1.00 82.88 186 SER A C 1
ATOM 1441 O O . SER A 1 186 ? 14.672 0.396 -16.675 1.00 82.88 186 SER A O 1
ATOM 1443 N N . ALA A 1 187 ? 13.540 -1.424 -17.362 1.00 78.50 187 ALA A N 1
ATOM 1444 C CA . ALA A 1 187 ? 13.290 -1.050 -18.746 1.00 78.50 187 ALA A CA 1
ATOM 1445 C C . ALA A 1 187 ? 12.182 -1.959 -19.315 1.00 78.50 187 ALA A C 1
ATOM 1447 O O . ALA A 1 187 ? 11.947 -3.036 -18.762 1.00 78.50 187 ALA A O 1
ATOM 1448 N N . PRO A 1 188 ? 11.545 -1.598 -20.445 1.00 75.56 188 PRO A N 1
ATOM 1449 C CA . PRO A 1 188 ? 10.597 -2.485 -21.107 1.00 75.56 188 PRO A CA 1
ATOM 1450 C C . PRO A 1 188 ? 11.232 -3.853 -21.388 1.00 75.56 188 PRO A C 1
ATOM 1452 O O . PRO A 1 188 ? 12.266 -3.927 -22.052 1.00 75.56 188 PRO A O 1
ATOM 1455 N N . LEU A 1 189 ? 10.584 -4.922 -20.913 1.00 78.88 189 LEU A N 1
ATOM 1456 C CA . LEU A 1 189 ? 11.047 -6.323 -20.962 1.00 78.88 189 LEU A CA 1
ATOM 1457 C C . LEU A 1 189 ? 12.180 -6.697 -19.985 1.00 78.88 189 LEU A C 1
ATOM 1459 O O . LEU A 1 189 ? 12.623 -7.845 -20.007 1.00 78.88 189 LEU A O 1
ATOM 1463 N N . ASP A 1 190 ? 12.607 -5.784 -19.112 1.00 87.69 190 ASP A N 1
ATOM 1464 C CA . ASP A 1 190 ? 13.568 -6.041 -18.035 1.00 87.69 190 ASP A CA 1
ATOM 1465 C C . ASP A 1 190 ? 12.889 -5.872 -16.670 1.00 87.69 190 ASP A C 1
ATOM 1467 O O . ASP A 1 190 ? 12.946 -4.813 -16.033 1.00 87.69 190 ASP A O 1
ATOM 1471 N N . ALA A 1 191 ? 12.188 -6.932 -16.261 1.00 89.25 191 ALA A N 1
ATOM 1472 C CA . ALA A 1 191 ? 11.456 -7.002 -15.007 1.00 89.25 191 ALA A CA 1
ATOM 1473 C C . ALA A 1 191 ? 11.821 -8.267 -14.225 1.00 89.25 191 ALA A C 1
ATOM 1475 O O . ALA A 1 191 ? 11.905 -9.363 -14.785 1.00 89.25 191 ALA A O 1
ATOM 1476 N N . ALA A 1 192 ? 11.991 -8.121 -12.913 1.00 92.19 192 ALA A N 1
ATOM 1477 C CA . ALA A 1 192 ? 12.260 -9.231 -12.009 1.00 92.19 192 ALA A CA 1
ATOM 1478 C C . ALA A 1 192 ? 11.422 -9.132 -10.730 1.00 92.19 192 ALA A C 1
ATOM 1480 O O . ALA A 1 192 ? 10.950 -8.061 -10.346 1.00 92.19 192 ALA A O 1
ATOM 1481 N N . VAL A 1 193 ? 11.228 -10.281 -10.083 1.00 94.69 193 VAL A N 1
ATOM 1482 C CA . VAL A 1 193 ? 10.487 -10.393 -8.823 1.00 94.69 193 VAL A CA 1
ATOM 1483 C C . VAL A 1 193 ? 11.449 -10.214 -7.654 1.00 94.69 193 VAL A C 1
ATOM 1485 O O . VAL A 1 193 ? 12.485 -10.876 -7.592 1.00 94.69 193 VAL A O 1
ATOM 1488 N N . TYR A 1 194 ? 11.081 -9.344 -6.719 1.00 94.81 194 TYR A N 1
ATOM 1489 C CA . TYR A 1 194 ? 11.836 -9.032 -5.511 1.00 94.81 194 TYR A CA 1
ATOM 1490 C C . TYR A 1 194 ? 10.997 -9.306 -4.268 1.00 94.81 194 TYR A C 1
ATOM 1492 O O . TYR A 1 194 ? 9.768 -9.282 -4.314 1.00 94.81 194 TYR A O 1
ATOM 1500 N N . VAL A 1 195 ? 11.687 -9.560 -3.158 1.00 96.56 195 VAL A N 1
ATOM 1501 C CA . VAL A 1 195 ? 11.089 -9.711 -1.832 1.00 96.56 195 VAL A CA 1
ATOM 1502 C C . VAL A 1 195 ? 11.684 -8.648 -0.914 1.00 96.56 195 VAL A C 1
ATOM 1504 O O . VAL A 1 195 ? 12.897 -8.434 -0.934 1.00 96.56 195 VAL A O 1
ATOM 1507 N N . LEU A 1 196 ? 10.831 -7.983 -0.142 1.00 95.06 196 LEU A N 1
ATOM 1508 C CA . LEU A 1 196 ? 11.184 -7.001 0.878 1.00 95.06 196 LEU A CA 1
ATOM 1509 C C . LEU A 1 196 ? 10.710 -7.511 2.240 1.00 95.06 196 LEU A C 1
ATOM 1511 O O . LEU A 1 196 ? 9.554 -7.898 2.374 1.00 95.06 196 LEU A O 1
ATOM 1515 N N . ASP A 1 197 ? 11.591 -7.510 3.233 1.00 95.44 197 ASP A N 1
ATOM 1516 C CA . ASP A 1 197 ? 11.242 -7.775 4.631 1.00 95.44 197 ASP A CA 1
ATOM 1517 C C . ASP A 1 197 ? 10.729 -6.491 5.303 1.00 95.44 197 ASP A C 1
ATOM 1519 O O . ASP A 1 197 ? 11.267 -5.411 5.037 1.00 95.44 197 ASP A O 1
ATOM 1523 N N . LEU A 1 198 ? 9.704 -6.618 6.153 1.00 87.62 198 LEU A N 1
ATOM 1524 C CA . LEU A 1 198 ? 9.062 -5.515 6.879 1.00 87.62 198 LEU A CA 1
ATOM 1525 C C . LEU A 1 198 ? 9.306 -5.580 8.391 1.00 87.62 198 LEU A C 1
ATOM 1527 O O . LEU A 1 198 ? 9.419 -6.705 8.932 1.00 87.62 198 LEU A O 1
#

Foldseek 3Di:
DDDKDWDKDQWDAQLVRFKIWIWTDTPPGAIFIWMAGPVRPDIDTDDDARFDARWEAQLVRQKTKTWGADPVRQEIFIKMFGPVFLVVLVPDDPPPPDPDPDPDPPPDPDPDDDDDDDDDDDDDDDDDDDDDDDDDDDDDDDPDDPDPPPDPDARTRMDTDDDDSWYWGHWYADNVRQKIWTWTGHDVVRIDIDMDGD

Mean predicted aligned error: 15.25 Å

Solvent-accessible surface area (backbone atoms only — not comparable to full-atom values): 12299 Å² total; per-residue (Å²): 139,81,88,73,62,68,53,71,40,56,74,32,67,27,70,81,66,58,34,35,35,28,34,43,22,48,83,92,47,72,29,19,38,30,37,23,35,72,88,68,46,78,70,44,79,76,47,94,40,54,33,80,35,55,52,32,51,30,62,85,48,51,31,39,38,32,18,34,36,42,95,85,69,79,30,24,25,34,34,37,33,35,49,65,52,30,51,50,55,72,69,48,72,78,77,68,74,72,77,70,77,73,76,70,80,72,76,77,79,74,82,76,76,81,80,75,80,87,77,82,86,79,84,87,86,81,95,82,87,83,85,87,89,84,86,88,80,92,76,84,81,73,77,85,73,75,80,88,76,74,74,94,62,82,54,64,38,51,44,78,76,49,87,60,93,29,35,33,36,61,52,41,60,36,88,84,51,50,34,35,37,29,37,41,35,79,49,94,95,44,67,48,83,46,76,45,82,107

Secondary structure (DSSP, 8-state):
--------EEEEE-TTSSEEEEEE--TTS--EEEEEETTS-S-EE--SS---S--EE-TTSSEEEEEEE-TTSS-EEEEEEEHHHHHHHHHSPP------PPP-PPPPPPPPPPPPPPPPPPPPPP---PPPP------PPPP-PPP----SS--TTEEE----SSEEEEEEE-TTSSEEEEEEEEETTEEEEEEEE-